Protein AF-0000000087791695 (afdb_homodimer)

Organism: NCBI:txid1960156

Solvent-accessible surface area (backbone atoms only — not comparable to full-atom values): 19184 Å² total; per-residue (Å²): 126,82,75,74,71,40,67,47,44,56,59,48,40,52,50,30,52,48,50,42,53,50,50,54,53,45,52,57,55,56,62,76,51,52,74,64,66,33,57,40,78,47,60,35,71,50,38,18,61,49,37,39,55,28,29,53,47,51,52,51,47,33,51,50,12,47,77,66,74,46,79,48,93,73,94,50,78,70,45,74,85,54,87,48,66,69,59,41,53,52,48,48,53,54,50,38,53,50,46,38,54,52,34,69,66,54,41,44,62,54,42,64,36,72,40,68,45,71,55,95,87,37,83,43,75,42,53,25,44,58,53,56,51,32,54,57,49,52,51,36,23,53,49,16,28,47,47,27,52,32,33,58,72,72,45,76,74,72,86,80,56,68,88,70,53,75,76,78,78,65,80,120,125,84,73,74,70,37,65,48,43,56,58,47,41,51,49,31,49,47,49,42,53,50,48,54,51,45,53,56,54,57,61,76,51,51,74,65,64,33,56,41,78,46,60,35,72,52,38,18,61,47,37,38,55,28,28,54,48,50,51,51,48,34,51,51,12,48,78,66,75,44,78,47,93,71,94,50,80,71,46,73,84,54,88,49,65,69,59,39,52,52,47,46,55,53,50,38,52,50,48,38,53,51,33,69,66,54,42,44,62,56,42,64,36,73,39,71,46,73,55,96,89,37,82,44,75,41,54,25,44,56,53,55,52,32,56,56,48,51,49,37,22,52,50,16,28,47,49,26,53,32,34,57,73,72,45,76,73,73,86,79,56,68,87,68,52,74,75,76,78,64,80,118

Sequence (344 aa):
MPNPTFDATRIYVQMARYNTWMNEKLLAECSKTSDEQRKTERSVPFHSLHGLWNHLLLTNKSWLGRFNNQPFPMKSLDEILFEDWDELQAEHARTDALIASFAATLTPEILDSTLKFVRMGEARELPYFLAVSHLFNHQTHHRGQITAVMEQIGLDCGVTDLGAMPMMIGLGMPNPTFDATRIYVQMARYNTWMNEKLLAECSKTSDEQRKTERSVPFHSLHGLWNHLLLTNKSWLGRFNNQPFPMKSLDEILFEDWDELQAEHARTDALIASFAATLTPEILDSTLKFVRMGEARELPYFLAVSHLFNHQTHHRGQITAVMEQIGLDCGVTDLGAMPMMIGLG

InterPro domains:
  IPR007837 DNA damage-inducible protein DinB [PF05163] (1-163)
  IPR007837 DNA damage-inducible protein DinB [PTHR37302] (10-163)
  IPR034660 DinB/YfiT-like putative metalloenzymes [G3DSA:1.20.120.450] (10-164)
  IPR034660 DinB/YfiT-like putative metalloenzymes [SSF109854] (11-150)

Radius of gyration: 19.83 Å; Cα contacts (8 Å, |Δi|>4): 429; chains: 2; bounding box: 46×58×48 Å

Nearest PDB structures (foldseek):
  2qe9-assembly1_B  TM=8.370E-01  e=1.430E-04  Bacillus subtilis
  3di5-assembly1_A  TM=7.536E-01  e=4.646E-05  Bacillus cereus ATCC 10987
  2qe9-assembly1_A  TM=8.712E-01  e=1.936E-03  Bacillus subtilis
  2oqm-assembly2_D  TM=5.705E-01  e=9.435E-03  Shewanella denitrificans
  2nsg-assembly1_A  TM=6.074E-01  e=4.599E-02  Corynebacterium glutamicum

Structure (mmCIF, N/CA/C/O backbone):
data_AF-0000000087791695-model_v1
#
loop_
_entity.id
_entity.type
_entity.pdbx_description
1 polymer 'Putative damage-inducible protein DinB (Forms a four-helix bundle)'
#
loop_
_atom_site.group_PDB
_atom_site.id
_atom_site.type_symbol
_atom_site.label_atom_id
_atom_site.label_alt_id
_atom_site.label_comp_id
_atom_site.label_asym_id
_atom_site.label_entity_id
_atom_site.label_seq_id
_atom_site.pdbx_PDB_ins_code
_atom_site.Cartn_x
_atom_site.Cartn_y
_atom_site.Cartn_z
_atom_site.occupancy
_atom_site.B_iso_or_equiv
_atom_site.auth_seq_id
_atom_site.auth_comp_id
_atom_site.auth_asym_id
_atom_site.auth_atom_id
_atom_site.pdbx_PDB_model_num
ATOM 1 N N . MET A 1 1 ? -7.391 31.281 19.984 1 38.28 1 MET A N 1
ATOM 2 C CA . MET A 1 1 ? -6.148 30.531 19.859 1 38.28 1 MET A CA 1
ATOM 3 C C . MET A 1 1 ? -6.102 29.797 18.516 1 38.28 1 MET A C 1
ATOM 5 O O . MET A 1 1 ? -7.129 29.328 18.016 1 38.28 1 MET A O 1
ATOM 9 N N . PRO A 1 2 ? -5.117 29.906 17.641 1 45.88 2 PRO A N 1
ATOM 10 C CA . PRO A 1 2 ? -5.27 29.344 16.297 1 45.88 2 PRO A CA 1
ATOM 11 C C . PRO A 1 2 ? -5.598 27.859 16.312 1 45.88 2 PRO A C 1
ATOM 13 O O 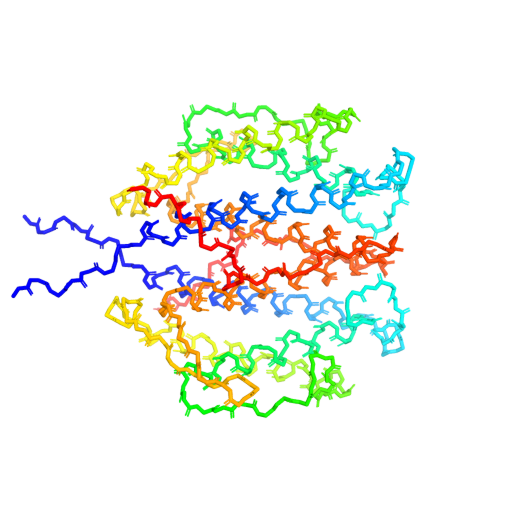. PRO A 1 2 ? -5.27 27.156 17.266 1 45.88 2 PRO A O 1
ATOM 16 N N . ASN A 1 3 ? -6.703 27.422 15.852 1 47.78 3 ASN A N 1
ATOM 17 C CA . ASN A 1 3 ? -7.238 26.062 15.711 1 47.78 3 ASN A CA 1
ATOM 18 C C . ASN A 1 3 ? -6.133 25.047 15.453 1 47.78 3 ASN A C 1
ATOM 20 O O . ASN A 1 3 ? -5.352 25.203 14.516 1 47.78 3 ASN A O 1
ATOM 24 N N . PRO A 1 4 ? -5.613 24.328 16.547 1 55.34 4 PRO A N 1
ATOM 25 C CA . PRO A 1 4 ? -4.453 23.438 16.438 1 55.34 4 PRO A CA 1
ATOM 26 C C . PRO A 1 4 ? -4.43 22.656 15.133 1 55.34 4 PRO A C 1
ATOM 28 O O . PRO A 1 4 ? -5.395 21.953 14.812 1 55.34 4 PRO A O 1
ATOM 31 N N . THR A 1 5 ? -3.678 23.219 14.102 1 80.94 5 THR A N 1
ATOM 32 C CA . THR A 1 5 ? -3.473 22.656 12.766 1 80.94 5 THR A CA 1
ATOM 33 C C . THR A 1 5 ? -2.748 21.328 12.844 1 80.94 5 THR A C 1
ATOM 35 O O . THR A 1 5 ? -1.852 21.141 13.664 1 80.94 5 THR A O 1
ATOM 38 N N . PHE A 1 6 ? -3.445 20.156 12.586 1 92.88 6 PHE A N 1
ATOM 39 C CA . PHE A 1 6 ? -2.836 18.828 12.5 1 92.88 6 PHE A CA 1
ATOM 40 C C . PHE A 1 6 ? -1.564 18.875 11.664 1 92.88 6 PHE A C 1
ATOM 42 O O . PHE A 1 6 ? -1.584 19.344 10.523 1 92.88 6 PHE A O 1
ATOM 49 N N . ASP A 1 7 ? -0.471 18.5 12.359 1 94.31 7 ASP A N 1
ATOM 50 C CA . ASP A 1 7 ? 0.825 18.469 11.688 1 94.31 7 ASP A CA 1
ATOM 51 C C . ASP A 1 7 ? 0.917 17.297 10.711 1 94.31 7 ASP A C 1
ATOM 53 O O . ASP A 1 7 ? 1.097 16.156 11.117 1 94.31 7 ASP A O 1
ATOM 57 N N . ALA A 1 8 ? 0.883 17.562 9.422 1 95.75 8 ALA A N 1
ATOM 58 C CA . ALA A 1 8 ? 0.853 16.562 8.367 1 95.75 8 ALA A CA 1
ATOM 59 C C . ALA A 1 8 ? 2.117 15.703 8.383 1 95.75 8 ALA A C 1
ATOM 61 O O . ALA A 1 8 ? 2.113 14.57 7.898 1 95.75 8 ALA A O 1
ATOM 62 N N . THR A 1 9 ? 3.203 16.188 8.898 1 96.75 9 THR A N 1
ATOM 63 C CA . THR A 1 9 ? 4.465 15.445 8.875 1 96.75 9 THR A CA 1
ATOM 64 C C . THR A 1 9 ? 4.383 14.203 9.758 1 96.75 9 THR A C 1
ATOM 66 O O . THR A 1 9 ? 5.094 13.227 9.523 1 96.75 9 THR A O 1
ATOM 69 N N . ARG A 1 10 ? 3.488 14.188 10.719 1 96.25 10 ARG A N 1
ATOM 70 C CA . ARG A 1 10 ? 3.27 13.031 11.586 1 96.25 10 ARG A CA 1
ATOM 71 C C . ARG A 1 10 ? 2.887 11.797 10.773 1 96.25 10 ARG A C 1
ATOM 73 O O . ARG A 1 10 ? 3.236 10.672 11.141 1 96.25 10 ARG A O 1
ATOM 80 N N . ILE A 1 11 ? 2.18 11.984 9.695 1 97.81 11 ILE A N 1
ATOM 81 C CA . ILE A 1 11 ? 1.736 10.891 8.836 1 97.81 11 ILE A CA 1
ATOM 82 C C . ILE A 1 11 ? 2.949 10.156 8.273 1 97.81 11 ILE A C 1
ATOM 84 O O . ILE A 1 11 ? 3.031 8.93 8.367 1 97.81 11 ILE A O 1
ATOM 88 N N . TYR A 1 12 ? 3.889 10.922 7.801 1 98.5 12 TYR A N 1
ATOM 89 C CA . TYR A 1 12 ? 5.016 10.312 7.105 1 98.5 12 TYR A CA 1
ATOM 90 C C . TYR A 1 12 ? 6.027 9.742 8.094 1 98.5 12 TYR A C 1
ATOM 92 O O . TYR A 1 12 ? 6.676 8.734 7.816 1 98.5 12 TYR A O 1
ATOM 100 N N . VAL A 1 13 ? 6.125 10.367 9.258 1 98 13 VAL A N 1
ATOM 101 C CA . VAL A 1 13 ? 6.945 9.781 10.312 1 98 13 VAL A CA 1
ATOM 102 C C . VAL A 1 13 ? 6.387 8.414 10.711 1 98 13 VAL A C 1
ATOM 104 O O . VAL A 1 13 ? 7.137 7.445 10.852 1 98 13 VAL A O 1
ATOM 107 N N . GLN A 1 14 ? 5.105 8.344 10.844 1 97.38 14 GLN A N 1
ATOM 108 C CA . GLN A 1 14 ? 4.469 7.074 11.18 1 97.38 14 GLN A CA 1
ATOM 109 C C . GLN A 1 14 ? 4.66 6.051 10.062 1 97.38 14 GLN A C 1
ATOM 111 O O . GLN A 1 14 ? 4.914 4.875 10.336 1 97.38 14 GLN A O 1
ATOM 116 N N . MET A 1 15 ? 4.559 6.48 8.812 1 98.44 15 MET A N 1
ATOM 117 C CA . MET A 1 15 ? 4.715 5.555 7.695 1 98.44 15 MET A CA 1
ATOM 118 C C . MET A 1 15 ? 6.152 5.051 7.602 1 98.44 15 MET A C 1
ATOM 120 O O . MET A 1 15 ? 6.391 3.906 7.215 1 98.44 15 MET A O 1
ATOM 124 N N . ALA A 1 16 ? 7.098 5.914 7.949 1 98.62 16 ALA A N 1
ATOM 125 C CA . ALA A 1 16 ? 8.492 5.48 7.98 1 98.62 16 ALA A CA 1
ATOM 126 C C . ALA A 1 16 ? 8.711 4.41 9.047 1 98.62 16 ALA A C 1
ATOM 128 O O . ALA A 1 16 ? 9.438 3.438 8.82 1 98.62 16 ALA A O 1
ATOM 129 N N . ARG A 1 17 ? 8.109 4.602 10.156 1 97.81 17 ARG A N 1
ATOM 130 C CA . ARG A 1 17 ? 8.18 3.592 11.211 1 97.81 17 ARG A CA 1
ATOM 131 C C . ARG A 1 17 ? 7.562 2.275 10.742 1 97.81 17 ARG A C 1
ATOM 133 O O . ARG A 1 17 ? 8.125 1.204 10.977 1 97.81 17 ARG A O 1
ATOM 140 N N . TYR A 1 18 ? 6.438 2.367 10.164 1 98.12 18 TYR A N 1
ATOM 141 C CA . TYR A 1 18 ? 5.77 1.192 9.617 1 98.12 18 TYR A CA 1
ATOM 142 C C . TYR A 1 18 ? 6.664 0.48 8.609 1 98.12 18 TYR A C 1
ATOM 144 O O . TYR A 1 18 ? 6.758 -0.749 8.609 1 98.12 18 TYR A O 1
ATOM 152 N N . ASN A 1 19 ? 7.223 1.304 7.719 1 98.12 19 ASN A N 1
ATOM 153 C CA . ASN A 1 19 ? 8.125 0.764 6.711 1 98.12 19 ASN A CA 1
ATOM 154 C C . ASN A 1 19 ? 9.25 -0.057 7.344 1 98.12 19 ASN A C 1
ATOM 156 O O . ASN A 1 19 ? 9.523 -1.177 6.91 1 98.12 19 ASN A O 1
ATOM 160 N N . THR A 1 20 ? 9.867 0.499 8.336 1 98.06 20 THR A N 1
ATOM 161 C CA . THR A 1 20 ? 10.945 -0.188 9.031 1 98.06 20 THR A CA 1
ATOM 162 C C . THR A 1 20 ? 10.445 -1.479 9.672 1 98.06 20 THR A C 1
ATOM 164 O O . THR A 1 20 ? 11.039 -2.545 9.477 1 98.06 20 THR A O 1
ATOM 167 N N . TRP A 1 21 ? 9.383 -1.427 10.359 1 97.88 21 TRP A N 1
ATOM 168 C CA . TRP A 1 21 ? 8.797 -2.568 11.062 1 97.88 21 TRP A CA 1
ATOM 169 C C . TRP A 1 21 ? 8.438 -3.678 10.078 1 97.88 21 TRP A C 1
ATOM 171 O O . TRP A 1 21 ? 8.789 -4.84 10.289 1 97.88 21 TRP A O 1
ATOM 181 N N . MET A 1 22 ? 7.797 -3.34 9.008 1 98.06 22 MET A N 1
ATOM 182 C CA . MET A 1 22 ? 7.312 -4.324 8.047 1 98.06 22 MET A CA 1
ATOM 183 C C . MET A 1 22 ? 8.477 -4.965 7.293 1 98.06 22 MET A C 1
ATOM 185 O O . MET A 1 22 ? 8.492 -6.18 7.086 1 98.06 22 MET A O 1
ATOM 189 N N . ASN A 1 23 ? 9.414 -4.094 6.879 1 98.44 23 ASN A N 1
ATOM 190 C CA . ASN A 1 23 ? 10.57 -4.656 6.184 1 98.44 23 ASN A CA 1
ATOM 191 C C . ASN A 1 23 ? 11.328 -5.641 7.07 1 98.44 23 ASN A C 1
ATOM 193 O O . ASN A 1 23 ? 11.68 -6.738 6.625 1 98.44 23 ASN A O 1
ATOM 197 N N . GLU A 1 24 ? 11.594 -5.219 8.266 1 97.75 24 GLU A N 1
ATOM 198 C CA . GLU A 1 24 ? 12.312 -6.094 9.188 1 97.75 24 GLU A CA 1
ATOM 199 C C . GLU A 1 24 ? 11.586 -7.422 9.375 1 97.75 24 GLU A C 1
ATOM 201 O O . GLU A 1 24 ? 12.195 -8.484 9.289 1 97.75 24 GLU A O 1
ATOM 206 N N . LYS A 1 25 ? 10.367 -7.375 9.594 1 97.69 25 LYS A N 1
ATOM 207 C CA . LYS A 1 25 ? 9.555 -8.562 9.836 1 97.69 25 LYS A CA 1
ATOM 208 C C . LYS A 1 25 ? 9.516 -9.469 8.602 1 97.69 25 LYS A C 1
ATOM 210 O O . LYS A 1 25 ? 9.734 -10.672 8.711 1 97.69 25 LYS A O 1
ATOM 215 N N . LEU A 1 26 ? 9.227 -8.93 7.438 1 98.56 26 LEU A N 1
ATOM 216 C CA . LEU A 1 26 ? 9.07 -9.727 6.223 1 98.56 26 LEU A CA 1
ATOM 217 C C . LEU A 1 26 ? 10.406 -10.305 5.777 1 98.56 26 LEU A C 1
ATOM 219 O O . LEU A 1 26 ? 10.477 -11.445 5.324 1 98.56 26 LEU A O 1
ATOM 223 N N . LEU A 1 27 ? 11.445 -9.484 5.875 1 98.75 27 LEU A N 1
ATOM 224 C CA . LEU A 1 27 ? 12.766 -9.984 5.516 1 98.75 27 LEU A CA 1
ATOM 225 C C . LEU A 1 27 ? 13.172 -11.141 6.426 1 98.75 27 LEU A C 1
ATOM 227 O O . LEU A 1 27 ? 13.742 -12.133 5.961 1 98.75 27 LEU A O 1
ATOM 231 N N . ALA A 1 28 ? 12.898 -11.016 7.703 1 98.19 28 ALA A N 1
ATOM 232 C CA . ALA A 1 28 ? 13.203 -12.094 8.641 1 98.19 28 ALA A CA 1
ATOM 233 C C . ALA A 1 28 ? 12.461 -13.367 8.258 1 98.19 28 ALA A C 1
ATOM 235 O O . ALA A 1 28 ? 13.031 -14.461 8.273 1 98.19 28 ALA A O 1
ATOM 236 N N . GLU A 1 29 ? 11.219 -13.258 7.934 1 98.5 29 GLU A N 1
ATOM 237 C CA . GLU A 1 29 ? 10.438 -14.422 7.516 1 98.5 29 GLU A CA 1
ATOM 238 C C . GLU A 1 29 ? 10.992 -15.023 6.23 1 98.5 29 GLU A C 1
ATOM 240 O O . GLU A 1 29 ? 11.117 -16.25 6.113 1 98.5 29 GLU A O 1
ATOM 245 N N . CYS A 1 30 ? 11.344 -14.203 5.266 1 98.5 30 CYS A N 1
ATOM 246 C CA . CYS A 1 30 ? 11.867 -14.656 3.986 1 98.5 30 CYS A CA 1
ATOM 247 C C . CYS A 1 30 ? 13.211 -15.352 4.164 1 98.5 30 CYS A C 1
ATOM 249 O O . CYS A 1 30 ? 13.609 -16.172 3.332 1 98.5 30 CYS A O 1
ATOM 251 N N . SER A 1 31 ? 13.898 -15.047 5.215 1 98.25 31 SER A N 1
ATOM 252 C CA . SER A 1 31 ? 15.219 -15.625 5.477 1 98.25 31 SER A CA 1
ATOM 253 C C . SER A 1 31 ? 15.109 -17.094 5.852 1 98.25 31 SER A C 1
ATOM 255 O O . SER A 1 31 ? 16.109 -17.812 5.895 1 98.25 31 SER A O 1
ATOM 257 N N . LYS A 1 32 ? 13.93 -17.562 6.039 1 97.5 32 LYS A N 1
ATOM 258 C CA . LYS A 1 32 ? 13.695 -18.969 6.34 1 97.5 32 LYS A CA 1
ATOM 259 C C . LYS A 1 32 ? 13.75 -19.812 5.074 1 97.5 32 LYS A C 1
ATOM 261 O O . LYS A 1 32 ? 13.75 -21.047 5.148 1 97.5 32 LYS A O 1
ATOM 266 N N . THR A 1 33 ? 13.859 -19.219 3.961 1 97.62 33 THR A N 1
ATOM 267 C CA . THR A 1 33 ? 13.938 -19.922 2.684 1 97.62 33 THR A CA 1
ATOM 268 C C . THR A 1 33 ? 15.383 -20.047 2.219 1 97.62 33 THR A C 1
ATOM 270 O O . THR A 1 33 ? 16.25 -19.312 2.699 1 97.62 33 THR A O 1
ATOM 273 N N . SER A 1 34 ? 15.625 -20.984 1.272 1 97.75 34 SER A N 1
ATOM 274 C CA . SER A 1 34 ? 16.938 -21.094 0.647 1 97.75 34 SER A CA 1
ATOM 275 C C . SER A 1 34 ? 17.141 -20.031 -0.421 1 97.75 34 SER A C 1
ATOM 277 O O . SER A 1 34 ? 16.172 -19.422 -0.884 1 97.75 34 SER A O 1
ATOM 279 N N . ASP A 1 35 ? 18.391 -19.812 -0.697 1 97.69 35 ASP A N 1
ATOM 280 C CA . ASP A 1 35 ? 18.719 -18.891 -1.779 1 97.69 35 ASP A CA 1
ATOM 281 C C . ASP A 1 35 ? 18.031 -19.297 -3.08 1 97.69 35 ASP A C 1
ATOM 283 O O . ASP A 1 35 ? 17.516 -18.438 -3.811 1 97.69 35 ASP A O 1
ATOM 287 N N . GLU A 1 36 ? 18.016 -20.531 -3.309 1 97.44 36 GLU A N 1
ATOM 288 C CA . GLU A 1 36 ? 17.375 -21.062 -4.508 1 97.44 36 GLU A CA 1
ATOM 289 C C . GLU A 1 36 ? 15.883 -20.781 -4.508 1 97.44 36 GLU A C 1
ATOM 291 O O . GLU A 1 36 ? 15.328 -20.359 -5.523 1 97.44 36 GLU A O 1
ATOM 296 N N . GLN A 1 37 ? 15.234 -20.938 -3.432 1 96.94 37 GLN A N 1
ATOM 297 C CA . GLN A 1 37 ? 13.805 -20.672 -3.318 1 96.94 37 GLN A CA 1
ATOM 298 C C . GLN A 1 37 ? 13.492 -19.203 -3.578 1 96.94 37 GLN A C 1
ATOM 300 O O . GLN A 1 37 ? 12.531 -18.891 -4.285 1 96.94 37 GLN A O 1
ATOM 305 N N . ARG A 1 38 ? 14.297 -18.312 -3.035 1 97.81 38 ARG A N 1
ATOM 306 C CA . ARG A 1 38 ? 14.062 -16.875 -3.17 1 97.81 38 ARG A CA 1
ATOM 307 C C . ARG A 1 38 ? 14.273 -16.422 -4.609 1 97.81 38 ARG A C 1
ATOM 309 O O . ARG A 1 38 ? 13.594 -15.508 -5.082 1 97.81 38 ARG A O 1
ATOM 316 N N . LYS A 1 39 ? 15.148 -17.109 -5.27 1 98.06 39 LYS A N 1
ATOM 317 C CA . LYS A 1 39 ? 15.539 -16.656 -6.598 1 98.06 39 LYS A CA 1
ATOM 318 C C . LYS A 1 39 ? 14.773 -17.391 -7.684 1 98.06 39 LYS A C 1
ATOM 320 O O . LYS A 1 39 ? 14.867 -17.062 -8.867 1 98.06 39 LYS A O 1
ATOM 325 N N . THR A 1 40 ? 14.008 -18.406 -7.277 1 97.44 40 THR A N 1
ATOM 326 C CA . THR A 1 40 ? 13.203 -19.141 -8.242 1 97.44 40 THR A CA 1
ATOM 327 C C . THR A 1 40 ? 12.273 -18.203 -9.008 1 97.44 40 THR A C 1
ATOM 329 O O . THR A 1 40 ? 11.562 -17.391 -8.398 1 97.44 40 THR A O 1
ATOM 332 N N . GLU A 1 41 ? 12.336 -18.297 -10.328 1 96.88 41 GLU A N 1
ATOM 333 C CA . GLU A 1 41 ? 11.453 -17.484 -11.164 1 96.88 41 GLU A CA 1
ATOM 334 C C . GLU A 1 41 ? 9.992 -17.891 -10.969 1 96.88 41 GLU A C 1
ATOM 336 O O . GLU A 1 41 ? 9.664 -19.078 -10.953 1 96.88 41 GLU A O 1
ATOM 341 N N . ARG A 1 42 ? 9.219 -16.859 -10.719 1 93 42 ARG A N 1
ATOM 342 C CA . ARG A 1 42 ? 7.773 -17 -10.594 1 93 42 ARG A CA 1
ATOM 343 C C . ARG A 1 42 ? 7.043 -16 -11.484 1 93 42 ARG A C 1
ATOM 345 O O . ARG A 1 42 ? 7.645 -15.039 -11.961 1 93 42 ARG A O 1
ATOM 352 N N . SER A 1 43 ? 5.824 -16.234 -11.867 1 92.62 43 SER A N 1
ATOM 353 C CA . SER A 1 43 ? 5.016 -15.289 -12.625 1 92.62 43 SER A CA 1
ATOM 354 C C . SER A 1 43 ? 4.535 -14.133 -11.75 1 92.62 43 SER A C 1
ATOM 356 O O . SER A 1 43 ? 3.334 -13.969 -11.531 1 92.62 43 SER A O 1
ATOM 358 N N . VAL A 1 44 ? 5.504 -13.414 -11.242 1 92.56 44 VAL A N 1
ATOM 359 C CA . VAL A 1 44 ? 5.254 -12.227 -10.43 1 92.56 44 VAL A CA 1
ATOM 360 C C . VAL A 1 44 ? 6.094 -11.062 -10.953 1 92.56 44 VAL A C 1
ATOM 362 O O . VAL A 1 44 ? 7.094 -11.266 -11.641 1 92.56 44 VAL A O 1
ATOM 365 N N . PRO A 1 45 ? 5.688 -9.875 -10.633 1 94.56 45 PRO A N 1
ATOM 366 C CA . PRO A 1 45 ? 6.523 -8.742 -11.031 1 94.56 45 PRO A CA 1
ATOM 367 C C . PRO A 1 45 ? 7.945 -8.836 -10.477 1 94.56 45 PRO A C 1
ATOM 369 O O . PRO A 1 45 ? 8.141 -9.281 -9.344 1 94.56 45 PRO A O 1
ATOM 372 N N . PHE A 1 46 ? 8.852 -8.594 -11.312 1 97.19 46 PHE A N 1
ATOM 373 C CA . PHE A 1 46 ? 10.273 -8.578 -10.992 1 97.19 46 PHE A CA 1
ATOM 374 C C . PHE A 1 46 ? 10.781 -9.984 -10.695 1 97.19 46 PHE A C 1
ATOM 376 O O . PHE A 1 46 ? 11.688 -10.164 -9.883 1 97.19 46 PHE A O 1
ATOM 383 N N . HIS A 1 47 ? 10.18 -10.953 -11.156 1 96.44 47 HIS A N 1
ATOM 384 C CA . HIS A 1 47 ? 10.648 -12.289 -11.523 1 96.44 47 HIS A CA 1
ATOM 385 C C . HIS A 1 47 ? 10.609 -13.234 -10.328 1 96.44 47 HIS A C 1
ATOM 387 O O . HIS A 1 47 ? 10.414 -14.438 -10.484 1 96.44 47 HIS A O 1
ATOM 393 N N . SER A 1 48 ? 10.961 -12.742 -9.117 1 98 48 SER A N 1
ATOM 394 C CA . SER A 1 48 ? 11.109 -13.609 -7.953 1 98 48 SER A CA 1
ATOM 395 C C . SER A 1 48 ? 10.992 -12.82 -6.656 1 98 48 SER A C 1
ATOM 397 O O . SER A 1 48 ? 10.938 -11.586 -6.676 1 98 48 SER A O 1
ATOM 399 N N . LEU A 1 49 ? 10.945 -13.625 -5.602 1 98.31 49 LEU A N 1
ATOM 400 C CA . LEU A 1 49 ? 10.969 -12.984 -4.293 1 98.31 49 LEU A CA 1
ATOM 401 C C . LEU A 1 49 ? 12.219 -12.117 -4.133 1 98.31 49 LEU A C 1
ATOM 403 O O . LEU A 1 49 ? 12.125 -10.977 -3.68 1 98.31 49 LEU A O 1
ATOM 407 N N . HIS A 1 50 ? 13.367 -12.641 -4.535 1 98.81 50 HIS A N 1
ATOM 408 C CA . HIS A 1 50 ? 14.625 -11.906 -4.48 1 98.81 50 HIS A CA 1
ATOM 409 C C . HIS A 1 50 ? 14.578 -10.664 -5.371 1 98.81 50 HIS A C 1
ATOM 411 O O . HIS A 1 50 ? 15.031 -9.594 -4.969 1 98.81 50 HIS A O 1
ATOM 417 N N . GLY A 1 51 ? 14.008 -10.812 -6.504 1 98.75 51 GLY A N 1
ATOM 418 C CA . GLY A 1 51 ? 13.859 -9.688 -7.418 1 98.75 51 GLY A CA 1
ATOM 419 C C . GLY A 1 51 ? 12.961 -8.594 -6.871 1 98.75 51 GLY A C 1
ATOM 420 O O . GLY A 1 51 ? 13.266 -7.41 -7.012 1 98.75 51 GLY A O 1
ATOM 421 N N . LEU A 1 52 ? 11.914 -8.977 -6.246 1 98.81 52 LEU A N 1
ATOM 422 C CA . LEU A 1 52 ? 10.984 -8.016 -5.66 1 98.81 52 LEU A CA 1
ATOM 423 C C . LEU A 1 52 ? 11.664 -7.211 -4.559 1 98.81 52 LEU A C 1
ATOM 425 O O . LEU A 1 52 ? 11.508 -5.988 -4.488 1 98.81 52 LEU A O 1
ATOM 429 N N . TRP A 1 53 ? 12.414 -7.84 -3.705 1 98.88 53 TRP A N 1
ATOM 430 C CA . TRP A 1 53 ? 13.117 -7.137 -2.637 1 98.88 53 TRP A CA 1
ATOM 431 C C . TRP A 1 53 ? 14.164 -6.188 -3.209 1 98.88 53 TRP A C 1
ATOM 433 O O . TRP A 1 53 ? 14.398 -5.109 -2.66 1 98.88 53 TRP A O 1
ATOM 443 N N . ASN A 1 54 ? 14.828 -6.621 -4.277 1 98.94 54 ASN A N 1
ATOM 444 C CA . ASN A 1 54 ? 15.773 -5.723 -4.93 1 98.94 54 ASN A CA 1
ATOM 445 C C . ASN A 1 54 ? 15.07 -4.512 -5.531 1 98.94 54 ASN A C 1
ATOM 447 O O . ASN A 1 54 ? 15.547 -3.383 -5.41 1 98.94 54 ASN A O 1
ATOM 451 N N . HIS A 1 55 ? 13.977 -4.738 -6.145 1 98.81 55 HIS A N 1
ATOM 452 C CA . HIS A 1 55 ? 13.227 -3.635 -6.734 1 98.81 55 HIS A CA 1
ATOM 453 C C . HIS A 1 55 ? 12.805 -2.629 -5.668 1 98.81 55 HIS A C 1
ATOM 455 O O . HIS A 1 55 ? 12.914 -1.419 -5.875 1 98.81 55 HIS A O 1
ATOM 461 N N . LEU A 1 56 ? 12.305 -3.148 -4.578 1 98.81 56 LEU A N 1
ATOM 462 C CA . LEU A 1 56 ? 11.875 -2.281 -3.488 1 98.81 56 LEU A CA 1
ATOM 463 C C . LEU A 1 56 ? 13.031 -1.433 -2.977 1 98.81 56 LEU A C 1
ATOM 465 O O . LEU A 1 56 ? 12.883 -0.225 -2.779 1 98.81 56 LEU A O 1
ATOM 469 N N . LEU A 1 57 ? 14.172 -2.045 -2.77 1 98.88 57 LEU A N 1
ATOM 470 C CA . LEU A 1 57 ? 15.359 -1.319 -2.33 1 98.88 57 LEU A CA 1
ATOM 471 C C . LEU A 1 57 ? 15.773 -0.28 -3.367 1 98.88 57 LEU A C 1
ATOM 473 O O . LEU A 1 57 ? 16.047 0.872 -3.021 1 98.88 57 LEU A O 1
ATOM 477 N N . LEU A 1 58 ? 15.812 -0.693 -4.605 1 98.62 58 LEU A N 1
ATOM 478 C CA . LEU A 1 58 ? 16.219 0.156 -5.723 1 98.62 58 LEU A CA 1
ATOM 479 C C . LEU A 1 58 ? 15.375 1.423 -5.777 1 98.62 58 LEU A C 1
ATOM 481 O O . LEU A 1 58 ? 15.914 2.529 -5.875 1 98.62 58 LEU A O 1
ATOM 485 N N . THR A 1 59 ? 14.094 1.258 -5.691 1 97.94 59 THR A N 1
ATOM 486 C CA . THR A 1 59 ? 13.195 2.396 -5.816 1 97.94 59 THR A CA 1
ATOM 487 C C . THR A 1 59 ? 13.258 3.275 -4.57 1 97.94 59 THR A C 1
ATOM 489 O O . THR A 1 59 ? 13.117 4.5 -4.66 1 97.94 59 THR A O 1
ATOM 492 N N . ASN A 1 60 ? 13.438 2.656 -3.389 1 98.62 60 ASN A N 1
ATOM 493 C CA . ASN A 1 60 ? 13.664 3.445 -2.182 1 98.62 60 ASN A CA 1
ATOM 494 C C . ASN A 1 60 ? 14.883 4.352 -2.324 1 98.62 60 ASN A C 1
ATOM 496 O O . ASN A 1 60 ? 14.812 5.547 -2.021 1 98.62 60 ASN A O 1
ATOM 500 N N . LYS A 1 61 ? 15.953 3.811 -2.754 1 98.44 61 LYS A N 1
ATOM 501 C CA . LYS A 1 61 ? 17.188 4.574 -2.926 1 98.44 61 LYS A CA 1
ATOM 502 C C . LYS A 1 61 ? 17.016 5.652 -3.994 1 98.44 61 LYS A C 1
ATOM 504 O O . LYS A 1 61 ? 17.516 6.77 -3.84 1 98.44 61 LYS A O 1
ATOM 509 N N . SER A 1 62 ? 16.375 5.32 -5.031 1 96.94 62 SER A N 1
ATOM 510 C CA . SER A 1 62 ? 16.125 6.277 -6.109 1 96.94 62 SER A CA 1
ATOM 511 C C . SER A 1 62 ? 15.344 7.488 -5.617 1 96.94 62 SER A C 1
ATOM 513 O O . SER A 1 62 ? 15.758 8.633 -5.832 1 96.94 62 SER A O 1
ATOM 515 N N . TRP A 1 63 ? 14.234 7.293 -4.945 1 97.62 63 TRP A N 1
ATOM 516 C CA . TRP A 1 63 ? 13.398 8.391 -4.469 1 97.62 63 TRP A CA 1
ATOM 517 C C . TRP A 1 63 ? 14.117 9.188 -3.387 1 97.62 63 TRP A C 1
ATOM 519 O O . TRP A 1 63 ? 14.047 10.422 -3.363 1 97.62 63 TRP A O 1
ATOM 529 N N . LEU A 1 64 ? 14.805 8.469 -2.449 1 97.88 64 LEU A N 1
ATOM 530 C CA . LEU A 1 64 ? 15.617 9.172 -1.465 1 97.88 64 LEU A CA 1
ATOM 531 C C . LEU A 1 64 ? 16.625 10.094 -2.15 1 97.88 64 LEU A C 1
ATOM 533 O O . LEU A 1 64 ? 16.844 11.219 -1.702 1 97.88 64 LEU A O 1
ATOM 537 N N . GLY A 1 65 ? 17.25 9.594 -3.176 1 97 65 GLY A N 1
ATOM 538 C CA . GLY A 1 65 ? 18.172 10.414 -3.957 1 97 65 GLY A CA 1
ATOM 539 C C . GLY A 1 65 ? 17.516 11.672 -4.504 1 97 65 GLY A C 1
ATOM 540 O O . GLY A 1 65 ? 18.109 12.75 -4.473 1 97 65 GLY A O 1
ATOM 541 N N . ARG A 1 66 ? 16.328 11.609 -5.02 1 96.31 66 ARG A N 1
ATOM 542 C CA . ARG A 1 66 ? 15.586 12.758 -5.535 1 96.31 66 ARG A CA 1
ATOM 543 C C . ARG A 1 66 ? 15.297 13.758 -4.426 1 96.31 66 ARG A C 1
ATOM 545 O O . ARG A 1 66 ? 15.453 14.969 -4.613 1 96.31 66 ARG A O 1
ATOM 552 N N . PHE A 1 67 ? 14.867 13.203 -3.258 1 97.44 67 PHE A N 1
ATOM 553 C CA . PHE A 1 67 ? 14.508 14.062 -2.139 1 97.44 67 PHE A CA 1
ATOM 554 C C . PHE A 1 67 ? 15.734 14.805 -1.616 1 97.44 67 PHE A C 1
ATOM 556 O O . PHE A 1 67 ? 15.625 15.938 -1.141 1 97.44 67 PHE A O 1
ATOM 563 N N . ASN A 1 68 ? 16.891 14.203 -1.718 1 94.88 68 ASN A N 1
ATOM 564 C CA . ASN A 1 68 ? 18.109 14.773 -1.171 1 94.88 68 ASN A CA 1
ATOM 565 C C . ASN A 1 68 ? 18.953 15.438 -2.258 1 94.88 68 ASN A C 1
ATOM 567 O O . ASN A 1 68 ? 20.094 15.828 -2.01 1 94.88 68 ASN A O 1
ATOM 571 N N . ASN A 1 69 ? 18.422 15.492 -3.469 1 92.44 69 ASN A N 1
ATOM 572 C CA . ASN A 1 69 ? 19.125 16.062 -4.621 1 92.44 69 ASN A CA 1
ATOM 573 C C . ASN A 1 69 ? 20.453 15.344 -4.871 1 92.44 69 ASN A C 1
ATOM 575 O O . ASN A 1 69 ? 21.469 15.992 -5.129 1 92.44 69 ASN A O 1
ATOM 579 N N . GLN A 1 70 ? 20.5 14.094 -4.637 1 92.75 70 GLN A N 1
ATOM 580 C CA . GLN A 1 70 ? 21.594 13.18 -4.934 1 92.75 70 GLN A CA 1
ATOM 581 C C . GLN A 1 70 ? 21.094 11.969 -5.727 1 92.75 70 GLN A C 1
ATOM 583 O O . GLN A 1 70 ? 20.859 10.898 -5.164 1 92.75 70 GLN A O 1
ATOM 588 N N . PRO A 1 71 ? 21.031 12.109 -6.977 1 90.56 71 PRO A N 1
ATOM 589 C CA . PRO A 1 71 ? 20.453 11.047 -7.809 1 90.56 71 PRO A CA 1
ATOM 590 C C . PRO A 1 71 ? 21.141 9.703 -7.605 1 90.56 71 PRO A C 1
ATOM 592 O O . PRO A 1 71 ? 22.359 9.648 -7.434 1 90.56 71 PRO A O 1
ATOM 595 N N . PHE A 1 72 ? 20.328 8.68 -7.551 1 93.56 72 PHE A N 1
ATOM 596 C CA . PHE A 1 72 ? 20.812 7.301 -7.492 1 93.56 72 PHE A CA 1
ATOM 597 C C . PHE A 1 72 ? 20.797 6.668 -8.883 1 93.56 72 PHE A C 1
ATOM 599 O O . PHE A 1 72 ? 19.766 6.613 -9.539 1 93.56 72 PHE A O 1
ATOM 606 N N . PRO A 1 73 ? 21.953 6.219 -9.328 1 91.19 73 PRO A N 1
ATOM 607 C CA . PRO A 1 73 ? 21.984 5.609 -10.656 1 91.19 73 PRO A CA 1
ATOM 608 C C . PRO A 1 73 ? 21.188 4.305 -10.727 1 91.19 73 PRO A C 1
ATOM 610 O O . PRO A 1 73 ? 21.281 3.479 -9.812 1 91.19 73 PRO A O 1
ATOM 613 N N . MET A 1 74 ? 20.297 4.188 -11.695 1 91.69 74 MET A N 1
ATOM 614 C CA . MET A 1 74 ? 19.5 2.996 -11.945 1 91.69 74 MET A CA 1
ATOM 615 C C . MET A 1 74 ? 19.578 2.58 -13.406 1 91.69 74 MET A C 1
ATOM 617 O O . MET A 1 74 ? 19.344 3.391 -14.305 1 91.69 74 MET A O 1
ATOM 621 N N . LYS A 1 75 ? 19.969 1.336 -13.633 1 92.62 75 LYS A N 1
ATOM 622 C CA . LYS A 1 75 ? 20.094 0.828 -15 1 92.62 75 LYS A CA 1
ATOM 623 C C . LYS A 1 75 ? 18.734 0.375 -15.539 1 92.62 75 LYS A C 1
ATOM 625 O O . LYS A 1 75 ? 18.453 0.543 -16.719 1 92.62 75 LYS A O 1
ATOM 630 N N . SER A 1 76 ? 17.953 -0.225 -14.672 1 95.38 76 SER A N 1
ATOM 631 C CA . SER A 1 76 ? 16.609 -0.71 -15 1 95.38 76 SER A CA 1
ATOM 632 C C . SER A 1 76 ? 15.789 -0.961 -13.742 1 95.38 76 SER A C 1
ATOM 634 O O . SER A 1 76 ? 16.344 -1.018 -12.641 1 95.38 76 SER A O 1
ATOM 636 N N . LEU A 1 77 ? 14.539 -1.113 -13.945 1 94.75 77 LEU A N 1
ATOM 637 C CA . LEU A 1 77 ? 13.648 -1.298 -12.812 1 94.75 77 LEU A CA 1
ATOM 638 C C . LEU A 1 77 ? 13.844 -2.674 -12.18 1 94.75 77 LEU A C 1
ATOM 640 O O . LEU A 1 77 ? 13.469 -2.896 -11.031 1 94.75 77 LEU A O 1
ATOM 644 N N . ASP A 1 78 ? 14.367 -3.645 -12.922 1 96.75 78 ASP A N 1
ATOM 645 C CA . ASP A 1 78 ? 14.57 -4.98 -12.375 1 96.75 78 ASP A CA 1
ATOM 646 C C . ASP A 1 78 ? 16.047 -5.238 -12.062 1 96.75 78 ASP A C 1
ATOM 648 O O . ASP A 1 78 ? 16.469 -6.387 -11.93 1 96.75 78 ASP A O 1
ATOM 652 N N . GLU A 1 79 ? 16.797 -4.125 -11.977 1 97.94 79 GLU A N 1
ATOM 653 C CA . GLU A 1 79 ? 18.203 -4.242 -11.594 1 97.94 79 GLU A CA 1
ATOM 654 C C . GLU A 1 79 ? 18.359 -4.945 -10.25 1 97.94 79 GLU A C 1
ATOM 656 O O . GLU A 1 79 ? 17.625 -4.645 -9.305 1 97.94 79 GLU A O 1
ATOM 661 N N . ILE A 1 80 ? 19.297 -5.934 -10.211 1 98.62 80 ILE A N 1
ATOM 662 C CA . ILE A 1 80 ? 19.656 -6.59 -8.961 1 98.62 80 ILE A CA 1
ATOM 663 C C . ILE A 1 80 ? 20.844 -5.875 -8.32 1 98.62 80 ILE A C 1
ATOM 665 O O . ILE A 1 80 ? 21.984 -6.035 -8.758 1 98.62 80 ILE A O 1
ATOM 669 N N . LEU A 1 81 ? 20.609 -5.117 -7.289 1 98.5 81 LEU A N 1
ATOM 670 C CA . LEU A 1 81 ? 21.641 -4.375 -6.59 1 98.5 81 LEU A CA 1
ATOM 671 C C . LEU A 1 81 ? 22.531 -5.316 -5.777 1 98.5 81 LEU A C 1
ATOM 673 O O . LEU A 1 81 ? 23.75 -5.125 -5.707 1 98.5 81 LEU A O 1
ATOM 677 N N . PHE A 1 82 ? 21.891 -6.312 -5.129 1 98.75 82 PHE A N 1
ATOM 678 C CA . PHE A 1 82 ? 22.594 -7.262 -4.281 1 98.75 82 PHE A CA 1
ATOM 679 C C . PHE A 1 82 ? 22.172 -8.688 -4.598 1 98.75 82 PHE A C 1
ATOM 681 O O . PHE A 1 82 ? 20.984 -9.031 -4.477 1 98.75 82 PHE A O 1
ATOM 688 N N . GLU A 1 83 ? 23.094 -9.477 -4.926 1 98.5 83 GLU A N 1
ATOM 689 C CA . GLU A 1 83 ? 22.875 -10.914 -5.094 1 98.5 83 GLU A CA 1
ATOM 690 C C . GLU A 1 83 ? 22.859 -11.633 -3.748 1 98.5 83 GLU A C 1
ATOM 692 O O . GLU A 1 83 ? 22.125 -12.602 -3.566 1 98.5 83 GLU A O 1
ATOM 697 N N . ASP A 1 84 ? 23.672 -11.156 -2.902 1 98.62 84 ASP A N 1
ATOM 698 C CA . ASP A 1 84 ? 23.797 -11.773 -1.585 1 98.62 84 ASP A CA 1
ATOM 699 C C . ASP A 1 84 ? 22.656 -11.344 -0.671 1 98.62 84 ASP A C 1
ATOM 701 O O . ASP A 1 84 ? 22.438 -10.156 -0.449 1 98.62 84 ASP A O 1
ATOM 705 N N . TRP A 1 85 ? 21.984 -12.344 -0.101 1 98.62 85 TRP A N 1
ATOM 706 C CA . TRP A 1 85 ? 20.781 -12.086 0.683 1 98.62 85 TRP A CA 1
ATOM 707 C C . TRP A 1 85 ? 21.109 -11.281 1.935 1 98.62 85 TRP A C 1
ATOM 709 O O . TRP A 1 85 ? 20.391 -10.344 2.279 1 98.62 85 TRP A O 1
ATOM 719 N N . ASP A 1 86 ? 22.172 -11.617 2.607 1 98.5 86 ASP A N 1
ATOM 720 C CA . ASP A 1 86 ? 22.547 -10.906 3.83 1 98.5 86 ASP A CA 1
ATOM 721 C C . ASP A 1 86 ? 22.891 -9.445 3.537 1 98.5 86 ASP A C 1
ATOM 723 O O . ASP A 1 86 ? 22.531 -8.555 4.305 1 98.5 86 ASP A O 1
ATOM 727 N N . GLU A 1 87 ? 23.578 -9.219 2.471 1 98.81 87 GLU A N 1
ATOM 728 C CA . GLU A 1 87 ? 23.891 -7.852 2.068 1 98.81 87 GLU A CA 1
ATOM 729 C C . GLU A 1 87 ? 22.641 -7.074 1.703 1 98.81 87 GLU A C 1
ATOM 731 O O . GLU A 1 87 ? 22.516 -5.891 2.033 1 98.81 87 GLU A O 1
ATOM 736 N N . LEU A 1 88 ? 21.766 -7.746 1.003 1 98.88 88 LEU A N 1
ATOM 737 C CA . LEU A 1 88 ? 20.484 -7.121 0.646 1 98.88 88 LEU A CA 1
ATOM 738 C C . LEU A 1 88 ? 19.719 -6.707 1.894 1 98.88 88 LEU A C 1
ATOM 740 O O . LEU A 1 88 ? 19.234 -5.574 1.985 1 98.88 88 LEU A O 1
ATOM 744 N N . GLN A 1 89 ? 19.625 -7.586 2.871 1 98.81 89 GLN A N 1
ATOM 745 C CA . GLN A 1 89 ? 18.922 -7.297 4.121 1 98.81 89 GLN A CA 1
ATOM 746 C C . GLN A 1 89 ? 19.562 -6.121 4.852 1 98.81 89 GLN A C 1
ATOM 748 O O . GLN A 1 89 ? 18.875 -5.23 5.336 1 98.81 89 GLN A O 1
ATOM 753 N N . ALA A 1 90 ? 20.875 -6.152 4.941 1 98.81 90 ALA A N 1
ATOM 754 C CA . ALA A 1 90 ? 21.594 -5.086 5.633 1 98.81 90 ALA A CA 1
ATOM 755 C C . ALA A 1 90 ? 21.344 -3.736 4.965 1 98.81 90 ALA A C 1
ATOM 757 O O . ALA A 1 90 ? 21.203 -2.719 5.645 1 98.81 90 ALA A O 1
ATOM 758 N N . GLU A 1 91 ? 21.312 -3.762 3.643 1 98.88 91 GLU A N 1
ATOM 759 C CA . GLU A 1 91 ? 21.125 -2.502 2.932 1 98.88 91 GLU A CA 1
ATOM 760 C C . GLU A 1 91 ? 19.688 -2 3.086 1 98.88 91 GLU A C 1
ATOM 762 O O . GLU A 1 91 ? 19.453 -0.792 3.148 1 98.88 91 GLU A O 1
ATOM 767 N N . HIS A 1 92 ? 18.719 -2.918 3.102 1 98.88 92 HIS A N 1
ATOM 768 C CA . HIS A 1 92 ? 17.359 -2.504 3.43 1 98.88 92 HIS A CA 1
ATOM 769 C C . HIS A 1 92 ? 17.312 -1.808 4.785 1 98.88 92 HIS A C 1
ATOM 771 O O . HIS A 1 92 ? 16.688 -0.748 4.922 1 98.88 92 HIS A O 1
ATOM 777 N N . ALA A 1 93 ? 17.953 -2.387 5.789 1 98.81 93 ALA A N 1
ATOM 778 C CA . ALA A 1 93 ? 17.953 -1.8 7.125 1 98.81 93 ALA A CA 1
ATOM 779 C C . ALA A 1 93 ? 18.594 -0.41 7.109 1 98.81 93 ALA A C 1
ATOM 781 O O . ALA A 1 93 ? 18.062 0.525 7.715 1 98.81 93 ALA A O 1
ATOM 782 N N . ARG A 1 94 ? 19.688 -0.269 6.441 1 98.81 94 ARG A N 1
ATOM 783 C CA . ARG A 1 94 ? 20.359 1.022 6.324 1 98.81 94 ARG A CA 1
ATOM 784 C C . ARG A 1 94 ? 19.469 2.043 5.629 1 98.81 94 ARG A C 1
ATOM 786 O O . ARG A 1 94 ? 19.344 3.18 6.09 1 98.81 94 ARG A O 1
ATOM 793 N N . THR A 1 95 ? 18.875 1.65 4.555 1 98.81 95 THR A N 1
ATOM 794 C CA . THR A 1 95 ? 18.016 2.537 3.773 1 98.81 95 THR A CA 1
ATOM 795 C C . THR A 1 95 ? 16.766 2.928 4.566 1 98.81 95 THR A C 1
ATOM 797 O O . THR A 1 95 ? 16.328 4.074 4.508 1 98.81 95 THR A O 1
ATOM 800 N N . ASP A 1 96 ? 16.188 1.945 5.312 1 98.81 96 ASP A N 1
ATOM 801 C CA . ASP A 1 96 ? 15.039 2.246 6.168 1 98.81 96 ASP A CA 1
ATOM 802 C C . ASP A 1 96 ? 15.391 3.32 7.195 1 98.81 96 ASP A C 1
ATOM 804 O O . ASP A 1 96 ? 14.578 4.203 7.48 1 98.81 96 ASP A O 1
ATOM 808 N N . ALA A 1 97 ? 16.578 3.232 7.762 1 98.81 97 ALA A N 1
ATOM 809 C CA . ALA A 1 97 ? 17.031 4.242 8.711 1 98.81 97 ALA A CA 1
ATOM 810 C C . ALA A 1 97 ? 17.141 5.613 8.047 1 98.81 97 ALA A C 1
ATOM 812 O O . ALA A 1 97 ? 16.781 6.629 8.641 1 98.81 97 ALA A O 1
ATOM 813 N N . LEU A 1 98 ? 17.641 5.672 6.824 1 98.81 98 LEU A N 1
ATOM 814 C CA . LEU A 1 98 ? 17.75 6.918 6.074 1 98.81 98 LEU A CA 1
ATOM 815 C C . LEU A 1 98 ? 16.359 7.484 5.762 1 98.81 98 LEU A C 1
ATOM 817 O O . LEU A 1 98 ? 16.156 8.695 5.824 1 98.81 98 LEU A O 1
ATOM 821 N N . ILE A 1 99 ? 15.414 6.625 5.438 1 98.81 99 ILE A N 1
ATOM 822 C CA . ILE A 1 99 ? 14.055 7.055 5.16 1 98.81 99 ILE A CA 1
ATOM 823 C C . ILE A 1 99 ? 13.422 7.633 6.426 1 98.81 99 ILE A C 1
ATOM 825 O O . ILE A 1 99 ? 12.734 8.656 6.371 1 98.81 99 ILE A O 1
ATOM 829 N N . ALA A 1 100 ? 13.672 6.961 7.57 1 98.75 100 ALA A N 1
ATOM 830 C CA . ALA A 1 100 ? 13.172 7.484 8.836 1 98.75 100 ALA A CA 1
ATOM 831 C C . ALA A 1 100 ? 13.758 8.859 9.141 1 98.75 100 ALA A C 1
ATOM 833 O O . ALA A 1 100 ? 13.047 9.773 9.562 1 98.75 100 ALA A O 1
ATOM 834 N N . SER A 1 101 ? 15.062 9.031 8.906 1 98.69 101 SER A N 1
ATOM 835 C CA . SER A 1 101 ? 15.727 10.312 9.102 1 98.69 101 SER A CA 1
ATOM 836 C C . SER A 1 101 ? 15.164 11.375 8.164 1 98.69 101 SER A C 1
ATOM 838 O O . SER A 1 101 ? 14.922 12.516 8.57 1 98.69 101 SER A O 1
ATOM 840 N N . PHE A 1 102 ? 15.008 11.023 6.93 1 98.62 102 PHE A N 1
ATOM 841 C CA . PHE A 1 102 ? 14.414 11.922 5.949 1 98.62 102 PHE A CA 1
ATOM 842 C C . PHE A 1 102 ? 13.039 12.383 6.398 1 98.62 102 PHE A C 1
ATOM 844 O O . PHE A 1 102 ? 12.734 13.578 6.379 1 98.62 102 PHE A O 1
ATOM 851 N N . ALA A 1 103 ? 12.141 11.367 6.805 1 98.69 103 ALA A N 1
ATOM 852 C CA . ALA A 1 103 ? 10.789 11.703 7.242 1 98.69 103 ALA A CA 1
ATOM 853 C C . ALA A 1 103 ? 10.805 12.711 8.383 1 98.69 103 ALA A C 1
ATOM 855 O O . ALA A 1 103 ? 9.945 13.586 8.461 1 98.69 103 ALA A O 1
ATOM 856 N N . ALA A 1 104 ? 11.82 12.609 9.258 1 98.19 104 ALA A N 1
ATOM 857 C CA . ALA A 1 104 ? 11.953 13.477 10.422 1 98.19 104 ALA A CA 1
ATOM 858 C C . ALA A 1 104 ? 12.336 14.891 10.008 1 98.19 104 ALA A C 1
ATOM 860 O O . ALA A 1 104 ? 12.227 15.828 10.805 1 98.19 104 ALA A O 1
ATOM 861 N N . THR A 1 105 ? 12.82 15.062 8.797 1 98.06 105 THR A N 1
ATOM 862 C CA . THR A 1 105 ? 13.242 16.391 8.344 1 98.06 105 THR A CA 1
ATOM 863 C C . THR A 1 105 ? 12.078 17.125 7.684 1 98.06 105 THR A C 1
ATOM 865 O O . THR A 1 105 ? 12.172 18.328 7.418 1 98.06 105 THR A O 1
ATOM 868 N N . LEU A 1 106 ? 11 16.484 7.398 1 98 106 LEU A N 1
ATOM 869 C CA . LEU A 1 106 ? 9.875 17.094 6.684 1 98 106 LEU A CA 1
ATOM 870 C C . LEU A 1 106 ? 9.234 18.188 7.516 1 98 106 LEU A C 1
ATOM 872 O O . LEU A 1 106 ? 9.141 18.078 8.742 1 98 106 LEU A O 1
ATOM 876 N N . THR A 1 107 ? 8.812 19.266 6.898 1 96.94 107 THR A N 1
ATOM 877 C CA . THR A 1 107 ? 8.023 20.344 7.465 1 96.94 107 THR A CA 1
ATOM 878 C C . THR A 1 107 ? 6.812 20.641 6.586 1 96.94 107 THR A C 1
ATOM 880 O O . THR A 1 107 ? 6.781 20.266 5.414 1 96.94 107 THR A O 1
ATOM 883 N N . PRO A 1 108 ? 5.828 21.25 7.207 1 95 108 PRO A N 1
ATOM 884 C CA . PRO A 1 108 ? 4.688 21.656 6.375 1 95 108 PRO A CA 1
ATOM 885 C C . PRO A 1 108 ? 5.102 22.484 5.172 1 95 108 PRO A C 1
ATOM 887 O O . PRO A 1 108 ? 4.504 22.375 4.098 1 95 108 PRO A O 1
ATOM 890 N N . GLU A 1 109 ? 6.113 23.281 5.324 1 95.94 109 GLU A N 1
ATOM 891 C CA . GLU A 1 109 ? 6.598 24.125 4.23 1 95.94 109 GLU A CA 1
ATOM 892 C C . GLU A 1 109 ? 7.188 23.266 3.107 1 95.94 109 GLU A C 1
ATOM 894 O O . GLU A 1 109 ? 6.969 23.547 1.928 1 95.94 109 GLU A O 1
ATOM 899 N N . ILE A 1 110 ? 7.918 22.297 3.453 1 97.12 110 ILE A N 1
ATOM 900 C CA . ILE A 1 110 ? 8.492 21.391 2.465 1 97.12 110 ILE A CA 1
ATOM 901 C C . ILE A 1 110 ? 7.379 20.656 1.729 1 97.12 110 ILE A C 1
ATOM 903 O O . ILE A 1 110 ? 7.375 20.594 0.498 1 97.12 110 ILE A O 1
ATOM 907 N N . LEU A 1 111 ? 6.422 20.125 2.473 1 97.38 111 LEU A N 1
ATOM 908 C CA . LEU A 1 111 ? 5.32 19.375 1.879 1 97.38 111 LEU A CA 1
ATOM 909 C C . LEU A 1 111 ? 4.527 20.25 0.912 1 97.38 111 LEU A C 1
ATOM 911 O O . LEU A 1 111 ? 3.994 19.75 -0.084 1 97.38 111 LEU A O 1
ATOM 915 N N . ASP A 1 112 ? 4.488 21.5 1.17 1 96 112 ASP A N 1
ATOM 916 C CA . ASP A 1 112 ? 3.719 22.438 0.35 1 96 112 ASP A CA 1
ATOM 917 C C . ASP A 1 112 ? 4.531 22.906 -0.849 1 96 112 ASP A C 1
ATOM 919 O O . ASP A 1 112 ? 4.023 23.656 -1.695 1 96 112 ASP A O 1
ATOM 923 N N . SER A 1 113 ? 5.719 22.547 -0.975 1 96.75 113 SER A N 1
ATOM 924 C CA . SER A 1 113 ? 6.598 23 -2.049 1 96.75 113 SER A CA 1
ATOM 925 C C . SER A 1 113 ? 6.523 22.062 -3.252 1 96.75 113 SER A C 1
ATOM 927 O O . SER A 1 113 ? 5.555 21.312 -3.404 1 96.75 113 SER A O 1
ATOM 929 N N . THR A 1 114 ? 7.441 22.25 -4.176 1 97.19 114 THR A N 1
ATOM 930 C CA . THR A 1 114 ? 7.543 21.438 -5.391 1 97.19 114 THR A CA 1
ATOM 931 C C . THR A 1 114 ? 8.875 20.703 -5.441 1 97.19 114 THR A C 1
ATOM 933 O O . THR A 1 114 ? 9.922 21.266 -5.133 1 97.19 114 THR A O 1
ATOM 936 N N . LEU A 1 115 ? 8.797 19.422 -5.715 1 97.12 115 LEU A N 1
ATOM 937 C CA . LEU A 1 115 ? 10 18.641 -5.953 1 97.12 115 LEU A CA 1
ATOM 938 C C . LEU A 1 115 ? 10.391 18.672 -7.426 1 97.12 115 LEU A C 1
ATOM 940 O O . LEU A 1 115 ? 9.578 18.375 -8.305 1 97.12 115 LEU A O 1
ATOM 944 N N . LYS A 1 116 ? 11.578 19.094 -7.73 1 95.62 116 LYS A N 1
ATOM 945 C CA . LYS A 1 116 ? 12.133 19.078 -9.078 1 95.62 116 LYS A CA 1
ATOM 946 C C . LYS A 1 116 ? 13.219 18 -9.203 1 95.62 116 LYS A C 1
ATOM 948 O O . LYS A 1 116 ? 14.094 17.891 -8.344 1 95.62 116 LYS A O 1
ATOM 953 N N . PHE A 1 117 ? 13.055 17.109 -10.242 1 92.25 117 PHE A N 1
ATOM 954 C CA . PHE A 1 117 ? 14.047 16.078 -10.469 1 92.25 117 PHE A CA 1
ATOM 955 C C . PHE A 1 117 ? 14.125 15.711 -11.945 1 92.25 117 PHE A C 1
ATOM 957 O O . PHE A 1 117 ? 13.344 16.219 -12.758 1 92.25 117 PHE A O 1
ATOM 964 N N . VAL A 1 118 ? 15.156 14.93 -12.281 1 87.44 118 VAL A N 1
ATOM 965 C CA . VAL A 1 118 ? 15.352 14.492 -13.664 1 87.44 118 VAL A CA 1
ATOM 966 C C . VAL A 1 118 ? 15.062 12.992 -13.773 1 87.44 118 VAL A C 1
ATOM 968 O O . VAL A 1 118 ? 15.516 12.203 -12.945 1 87.44 118 VAL A O 1
ATOM 971 N N . ARG A 1 119 ? 14.234 12.641 -14.727 1 82.44 119 ARG A N 1
ATOM 972 C CA . ARG A 1 119 ? 13.938 11.25 -15.062 1 82.44 119 ARG A CA 1
ATOM 973 C C . ARG A 1 119 ? 14.211 10.969 -16.531 1 82.44 119 ARG A C 1
ATOM 975 O O . ARG A 1 119 ? 13.594 11.562 -17.422 1 82.44 119 ARG A O 1
ATOM 982 N N . MET A 1 120 ? 15.117 10 -16.703 1 81.44 120 MET A N 1
ATOM 983 C CA . MET A 1 120 ? 15.492 9.648 -18.078 1 81.44 120 MET A CA 1
ATOM 984 C C . MET A 1 120 ? 15.844 10.898 -18.875 1 81.44 120 MET A C 1
ATOM 986 O O . MET A 1 120 ? 15.344 11.086 -20 1 81.44 120 MET A O 1
ATOM 990 N N . GLY A 1 121 ? 16.484 11.859 -18.344 1 83.69 121 GLY A N 1
ATOM 991 C CA . GLY A 1 121 ? 17.016 13.031 -19.031 1 83.69 121 GLY A CA 1
ATOM 992 C C . GLY A 1 121 ? 16.016 14.18 -19.094 1 83.69 121 GLY A C 1
ATOM 993 O O . GLY A 1 121 ? 16.344 15.258 -19.594 1 83.69 121 GLY A O 1
ATOM 994 N N . GLU A 1 122 ? 14.844 13.992 -18.656 1 88.69 122 GLU A N 1
ATOM 995 C CA . GLU A 1 122 ? 13.805 15.016 -18.734 1 88.69 122 GLU A CA 1
ATOM 996 C C . GLU A 1 122 ? 13.5 15.594 -17.344 1 88.69 122 GLU A C 1
ATOM 998 O O . GLU A 1 122 ? 13.336 14.852 -16.375 1 88.69 122 GLU A O 1
ATOM 1003 N N . ALA A 1 123 ? 13.414 16.859 -17.359 1 91.5 123 ALA A N 1
ATOM 1004 C CA . ALA A 1 123 ? 13.055 17.547 -16.109 1 91.5 123 ALA A CA 1
ATOM 1005 C C . ALA A 1 123 ? 11.594 17.297 -15.75 1 91.5 123 ALA A C 1
ATOM 1007 O O . ALA A 1 123 ? 10.711 17.359 -16.609 1 91.5 123 ALA A O 1
ATOM 1008 N N . ARG A 1 124 ? 11.352 16.922 -14.477 1 92.06 124 ARG A N 1
ATOM 1009 C CA . ARG A 1 124 ? 10.008 16.672 -13.969 1 92.06 124 ARG A CA 1
ATOM 1010 C C . ARG A 1 124 ? 9.758 17.438 -12.672 1 92.06 124 ARG A C 1
ATOM 1012 O O . ARG A 1 124 ? 10.695 17.781 -11.961 1 92.06 124 ARG A O 1
ATOM 1019 N N . GLU A 1 125 ? 8.492 17.75 -12.477 1 94.56 125 GLU A N 1
ATOM 1020 C CA . GLU A 1 125 ? 8.07 18.391 -11.234 1 94.56 125 GLU A CA 1
ATOM 1021 C C . GLU A 1 125 ? 6.832 17.719 -10.656 1 94.56 125 GLU A C 1
ATOM 1023 O O . GLU A 1 125 ? 5.938 17.312 -11.398 1 94.56 125 GLU A O 1
ATOM 1028 N N . LEU A 1 126 ? 6.836 17.578 -9.336 1 94.75 126 LEU A N 1
ATOM 1029 C CA . LEU A 1 126 ? 5.699 17.062 -8.586 1 94.75 126 LEU A CA 1
ATOM 1030 C C . LEU A 1 126 ? 5.488 17.859 -7.301 1 94.75 126 LEU A C 1
ATOM 1032 O O . LEU A 1 126 ? 6.453 18.328 -6.695 1 94.75 126 LEU A O 1
ATOM 1036 N N . PRO A 1 127 ? 4.156 18.062 -6.957 1 96.38 127 PRO A N 1
ATOM 1037 C CA . PRO A 1 127 ? 4.016 18.516 -5.57 1 96.38 127 PRO A CA 1
ATOM 1038 C C . PRO A 1 127 ? 4.789 17.641 -4.586 1 96.38 127 PRO A C 1
ATOM 1040 O O . PRO A 1 127 ? 4.758 16.406 -4.688 1 96.38 127 PRO A O 1
ATOM 1043 N N . TYR A 1 128 ? 5.52 18.25 -3.68 1 97.5 128 TYR A N 1
ATOM 1044 C CA . TYR A 1 128 ? 6.418 17.516 -2.801 1 97.5 128 TYR A CA 1
ATOM 1045 C C . TYR A 1 128 ? 5.656 16.484 -1.981 1 97.5 128 TYR A C 1
ATOM 1047 O O . TYR A 1 128 ? 6.102 15.344 -1.844 1 97.5 128 TYR A O 1
ATOM 1055 N N . PHE A 1 129 ? 4.457 16.812 -1.472 1 97.56 129 PHE A N 1
ATOM 1056 C CA . PHE A 1 129 ? 3.693 15.883 -0.648 1 97.56 129 PHE A CA 1
ATOM 1057 C C . PHE A 1 129 ? 3.256 14.672 -1.461 1 97.56 129 PHE A C 1
ATOM 1059 O O . PHE A 1 129 ? 3.162 13.562 -0.93 1 97.56 129 PHE A O 1
ATOM 1066 N N . LEU A 1 130 ? 3.006 14.883 -2.705 1 97.56 130 LEU A N 1
ATOM 1067 C CA . LEU A 1 130 ? 2.613 13.773 -3.566 1 97.56 130 LEU A CA 1
ATOM 1068 C C . LEU A 1 130 ? 3.773 12.805 -3.762 1 97.56 130 LEU A C 1
ATOM 1070 O O . LEU A 1 130 ? 3.576 11.586 -3.754 1 97.56 130 LEU A O 1
ATOM 1074 N N . ALA A 1 131 ? 4.926 13.367 -3.945 1 97.75 131 ALA A N 1
ATOM 1075 C CA . ALA A 1 131 ? 6.113 12.539 -4.109 1 97.75 131 ALA A CA 1
ATOM 1076 C C . ALA A 1 131 ? 6.391 11.719 -2.85 1 97.75 131 ALA A C 1
ATOM 1078 O O . ALA A 1 131 ? 6.676 10.523 -2.93 1 97.75 131 ALA A O 1
ATOM 1079 N N . VAL A 1 132 ? 6.27 12.359 -1.723 1 98.62 132 VAL A N 1
ATOM 1080 C CA . VAL A 1 132 ? 6.5 11.656 -0.464 1 98.62 132 VAL A CA 1
ATOM 1081 C C . VAL A 1 132 ? 5.434 10.586 -0.266 1 98.62 132 VAL A C 1
ATOM 1083 O O . VAL A 1 132 ? 5.738 9.461 0.125 1 98.62 132 VAL A O 1
ATOM 1086 N N . SER A 1 133 ? 4.172 10.906 -0.521 1 98.56 133 SER A N 1
ATOM 1087 C CA . SER A 1 133 ? 3.092 9.93 -0.427 1 98.56 133 SER A CA 1
ATOM 1088 C C . SER A 1 133 ? 3.342 8.734 -1.343 1 98.56 133 SER A C 1
ATOM 1090 O O . SER A 1 133 ? 3.066 7.594 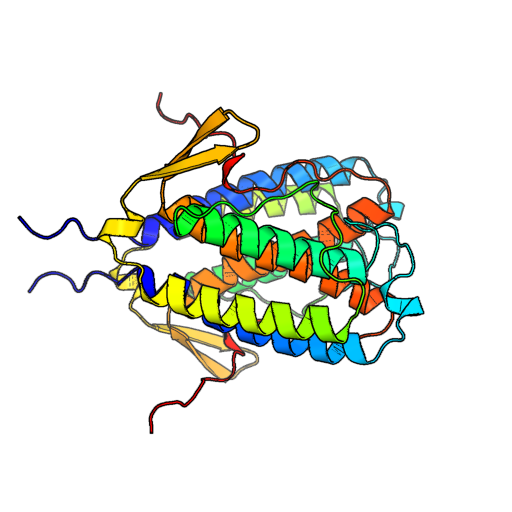-0.972 1 98.56 133 SER A O 1
ATOM 1092 N N . HIS A 1 134 ? 3.869 9.016 -2.492 1 98.31 134 HIS A N 1
ATOM 1093 C CA . HIS A 1 134 ? 4.141 7.961 -3.457 1 98.31 134 HIS A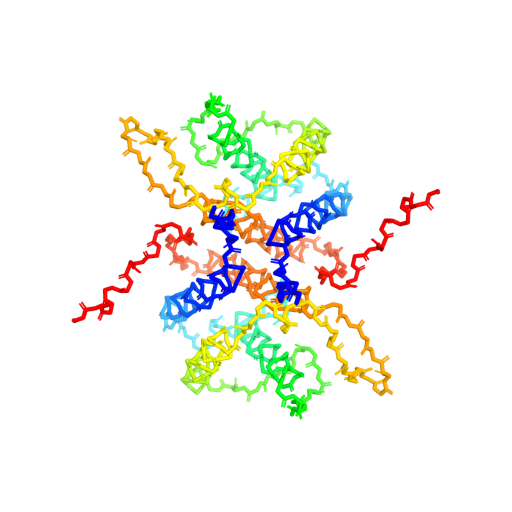 CA 1
ATOM 1094 C C . HIS A 1 134 ? 5.211 7.004 -2.939 1 98.31 134 HIS A C 1
ATOM 1096 O O . HIS A 1 134 ? 5.109 5.789 -3.129 1 98.31 134 HIS A O 1
ATO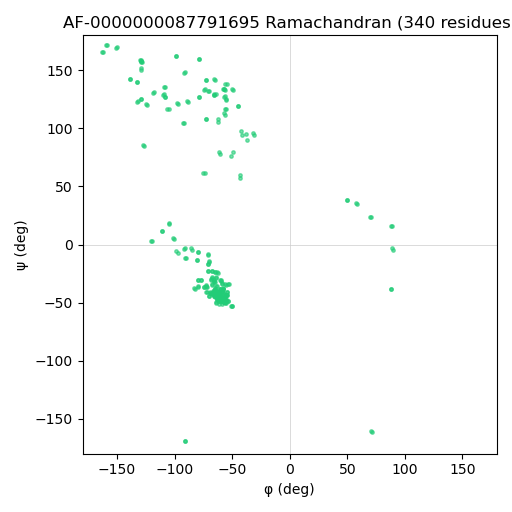M 1102 N N . LEU A 1 135 ? 6.254 7.555 -2.342 1 98.62 135 LEU A N 1
ATOM 1103 C CA . LEU A 1 135 ? 7.293 6.695 -1.788 1 98.62 135 LEU A CA 1
ATOM 1104 C C . LEU A 1 135 ? 6.691 5.609 -0.905 1 98.62 135 LEU A C 1
ATOM 1106 O O . LEU A 1 135 ? 6.918 4.418 -1.133 1 98.62 135 LEU A O 1
ATOM 1110 N N . PHE A 1 136 ? 5.891 5.988 0.027 1 98.75 136 PHE A N 1
ATOM 1111 C CA . PHE A 1 136 ? 5.355 5.039 0.995 1 98.75 136 PHE A CA 1
ATOM 1112 C C . PHE A 1 136 ? 4.27 4.176 0.361 1 98.75 136 PHE A C 1
ATOM 1114 O O . PHE A 1 136 ? 4.16 2.986 0.668 1 98.75 136 PHE A O 1
ATOM 1121 N N . ASN A 1 137 ? 3.457 4.703 -0.512 1 98.62 137 ASN A N 1
ATOM 1122 C CA . ASN A 1 137 ? 2.459 3.932 -1.248 1 98.62 137 ASN A CA 1
ATOM 1123 C C . ASN A 1 137 ? 3.105 2.834 -2.086 1 98.62 137 ASN A C 1
ATOM 1125 O O . ASN A 1 137 ? 2.635 1.695 -2.096 1 98.62 137 ASN A O 1
ATOM 1129 N N . HIS A 1 138 ? 4.133 3.213 -2.789 1 98.62 138 HIS A N 1
ATOM 1130 C CA . HIS A 1 138 ? 4.879 2.289 -3.639 1 98.62 138 HIS A CA 1
ATOM 1131 C C . HIS A 1 138 ? 5.473 1.147 -2.82 1 98.62 138 HIS A C 1
ATOM 1133 O O . HIS A 1 138 ? 5.41 -0.014 -3.227 1 98.62 138 HIS A O 1
ATOM 1139 N N . GLN A 1 139 ? 6.039 1.528 -1.682 1 98.75 139 GLN A N 1
ATOM 1140 C CA . GLN A 1 139 ? 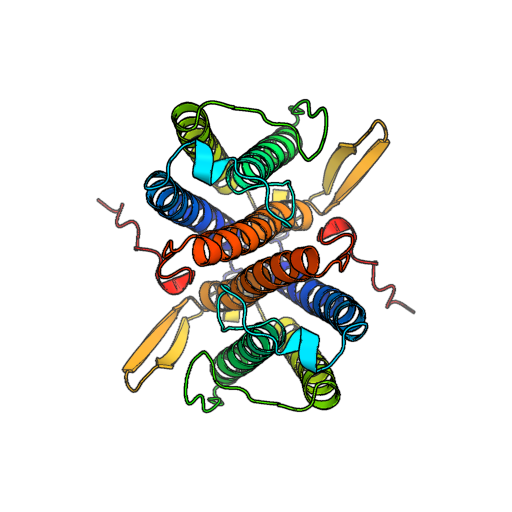6.578 0.518 -0.779 1 98.75 139 GLN A CA 1
ATOM 1141 C C . GLN A 1 139 ? 5.512 -0.501 -0.391 1 98.75 139 GLN A C 1
ATOM 1143 O O . GLN A 1 139 ? 5.742 -1.709 -0.47 1 98.75 139 GLN A O 1
ATOM 1148 N N . THR A 1 140 ? 4.395 -0 0.021 1 98.62 140 THR A N 1
ATOM 1149 C CA . THR A 1 140 ? 3.303 -0.864 0.458 1 98.62 140 THR A CA 1
ATOM 1150 C C . THR A 1 140 ? 2.826 -1.755 -0.686 1 98.62 140 THR A C 1
ATOM 1152 O O . THR A 1 140 ? 2.572 -2.945 -0.487 1 98.62 140 THR A O 1
ATOM 1155 N N . HIS A 1 141 ? 2.736 -1.204 -1.885 1 98.62 141 HIS A N 1
ATOM 1156 C CA . HIS A 1 141 ? 2.338 -1.958 -3.068 1 98.62 141 HIS A CA 1
ATOM 1157 C C . HIS A 1 141 ? 3.262 -3.15 -3.299 1 98.62 141 HIS A C 1
ATOM 1159 O O . HIS A 1 141 ? 2.797 -4.285 -3.422 1 98.62 141 HIS A O 1
ATOM 1165 N N . HIS A 1 142 ? 4.492 -2.932 -3.277 1 98.62 142 HIS A N 1
ATOM 1166 C CA . HIS A 1 142 ? 5.43 -4.004 -3.596 1 98.62 142 HIS A CA 1
ATOM 1167 C C . HIS A 1 142 ? 5.574 -4.973 -2.43 1 98.62 142 HIS A C 1
ATOM 1169 O O . HIS A 1 142 ? 5.777 -6.172 -2.637 1 98.62 142 HIS A O 1
ATOM 1175 N N . ARG A 1 143 ? 5.414 -4.484 -1.183 1 98.69 143 ARG A N 1
ATOM 1176 C CA . ARG A 1 143 ? 5.328 -5.438 -0.079 1 98.69 143 ARG A CA 1
ATOM 1177 C C . ARG A 1 143 ? 4.09 -6.316 -0.215 1 98.69 143 ARG A C 1
ATOM 1179 O O . ARG A 1 143 ? 4.109 -7.488 0.172 1 98.69 143 ARG A O 1
ATOM 1186 N N . GLY A 1 144 ? 2.979 -5.742 -0.721 1 98.44 144 GLY A N 1
ATOM 1187 C CA . GLY A 1 144 ? 1.825 -6.57 -1.036 1 98.44 144 GLY A CA 1
ATOM 1188 C C . GLY A 1 144 ? 2.146 -7.699 -1.997 1 98.44 144 GLY A C 1
ATOM 1189 O O . GLY A 1 144 ? 1.725 -8.836 -1.788 1 98.44 144 GLY A O 1
ATOM 1190 N N . GLN A 1 145 ? 2.879 -7.414 -3.016 1 98.31 145 GLN A N 1
ATOM 1191 C CA . GLN A 1 145 ? 3.307 -8.438 -3.961 1 98.31 145 GLN A CA 1
ATOM 1192 C C . GLN A 1 145 ? 4.188 -9.484 -3.281 1 98.31 145 GLN A C 1
ATOM 1194 O O . GLN A 1 145 ? 4.035 -10.68 -3.52 1 98.31 145 GLN A O 1
ATOM 1199 N N . ILE A 1 146 ? 5.055 -8.992 -2.439 1 98.56 146 ILE A N 1
ATOM 1200 C CA . ILE A 1 146 ? 5.957 -9.875 -1.708 1 98.56 146 ILE A CA 1
ATOM 1201 C C . ILE A 1 146 ? 5.145 -10.836 -0.842 1 98.56 146 ILE A C 1
ATOM 1203 O O . ILE A 1 146 ? 5.406 -12.039 -0.828 1 98.56 146 ILE A O 1
ATOM 1207 N N . THR A 1 147 ? 4.152 -10.352 -0.141 1 98.38 147 THR A N 1
ATOM 1208 C CA . THR A 1 147 ? 3.373 -11.211 0.748 1 98.38 147 THR A CA 1
ATOM 1209 C C . THR A 1 147 ? 2.562 -12.227 -0.052 1 98.38 147 THR A C 1
ATOM 1211 O O . THR A 1 147 ? 2.293 -13.328 0.427 1 98.38 147 THR A O 1
ATOM 1214 N N . ALA A 1 148 ? 2.184 -11.891 -1.29 1 97.38 148 ALA A N 1
ATOM 1215 C CA . ALA A 1 148 ? 1.538 -12.867 -2.16 1 97.38 148 ALA A CA 1
ATOM 1216 C C . ALA A 1 148 ? 2.488 -14.016 -2.496 1 97.38 148 ALA A C 1
ATOM 1218 O O . ALA A 1 148 ? 2.096 -15.18 -2.465 1 97.38 148 ALA A O 1
ATOM 1219 N N . VAL A 1 149 ? 3.703 -13.664 -2.822 1 97.12 149 VAL A N 1
ATOM 1220 C CA . VAL A 1 149 ? 4.703 -14.68 -3.141 1 97.12 149 VAL A CA 1
ATOM 1221 C C . VAL A 1 149 ? 5.008 -15.516 -1.898 1 97.12 149 VAL A C 1
ATOM 1223 O O . VAL A 1 149 ? 5.168 -16.734 -1.986 1 97.12 149 VAL A O 1
ATOM 1226 N N . MET A 1 150 ? 5.121 -14.828 -0.757 1 97.56 150 MET A N 1
ATOM 1227 C CA . MET A 1 150 ? 5.359 -15.531 0.5 1 97.56 150 MET A CA 1
ATOM 1228 C C . MET A 1 150 ? 4.305 -16.609 0.73 1 97.56 150 MET A C 1
ATOM 1230 O O . MET A 1 150 ? 4.633 -17.734 1.097 1 97.56 150 MET A O 1
ATOM 1234 N N . GLU A 1 151 ? 3.102 -16.281 0.479 1 96.12 151 GLU A N 1
ATOM 1235 C CA . GLU A 1 151 ? 2.023 -17.25 0.622 1 96.12 151 GLU A CA 1
ATOM 1236 C C . GLU A 1 151 ? 2.23 -18.438 -0.308 1 96.12 151 GLU A C 1
ATOM 1238 O O . GLU A 1 151 ? 1.994 -19.594 0.081 1 96.12 151 GLU A O 1
ATOM 1243 N N . GLN A 1 152 ? 2.689 -18.234 -1.47 1 93.62 152 GLN A N 1
ATOM 1244 C CA . GLN A 1 152 ? 2.902 -19.281 -2.469 1 93.62 152 GLN A CA 1
ATOM 1245 C C . GLN A 1 152 ? 3.957 -20.281 -2.008 1 93.62 152 GLN A C 1
ATOM 1247 O O . GLN A 1 152 ? 3.9 -21.453 -2.363 1 93.62 152 GLN A O 1
ATOM 1252 N N . ILE A 1 153 ? 4.828 -19.828 -1.227 1 94.5 153 ILE A N 1
ATOM 1253 C CA . ILE A 1 153 ? 5.938 -20.703 -0.859 1 94.5 153 ILE A CA 1
ATOM 1254 C C . ILE A 1 153 ? 5.816 -21.094 0.612 1 94.5 153 ILE A C 1
ATOM 1256 O O . ILE A 1 153 ? 6.793 -21.547 1.222 1 94.5 153 ILE A O 1
ATOM 1260 N N 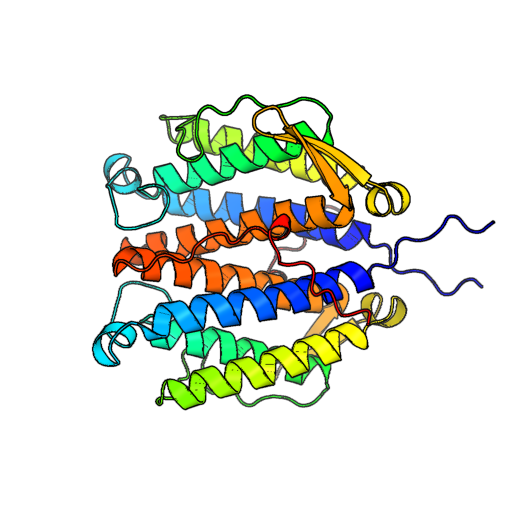. GLY A 1 154 ? 4.688 -20.797 1.171 1 94.94 154 GLY A N 1
ATOM 1261 C CA . GLY A 1 154 ? 4.328 -21.344 2.469 1 94.94 154 GLY A CA 1
ATOM 1262 C C . GLY A 1 154 ? 4.82 -20.5 3.629 1 94.94 154 GLY A C 1
ATOM 1263 O O . GLY A 1 154 ? 4.938 -20.984 4.754 1 94.94 154 GLY A O 1
ATOM 1264 N N . LEU A 1 155 ? 5.203 -19.25 3.385 1 96.94 155 LEU A N 1
ATOM 1265 C CA . LEU A 1 155 ? 5.625 -18.328 4.445 1 96.94 155 LEU A CA 1
ATOM 1266 C C . LEU A 1 155 ? 4.441 -17.531 4.973 1 96.94 155 LEU A C 1
ATOM 1268 O O . LEU A 1 155 ? 3.531 -17.188 4.215 1 96.94 155 LEU A O 1
ATOM 1272 N N . ASP A 1 156 ? 4.516 -17.203 6.234 1 94.69 156 ASP A N 1
ATOM 1273 C CA . ASP A 1 156 ? 3.49 -16.406 6.902 1 94.69 156 ASP A CA 1
ATOM 1274 C C . ASP A 1 156 ? 3.984 -14.992 7.164 1 94.69 156 ASP A C 1
ATOM 1276 O O . ASP A 1 156 ? 4.91 -14.781 7.953 1 94.69 156 ASP A O 1
ATOM 1280 N N . CYS A 1 157 ? 3.33 -14.047 6.551 1 93.69 157 CYS A N 1
ATOM 1281 C CA . CYS A 1 157 ? 3.777 -12.664 6.727 1 93.69 157 CYS A CA 1
ATOM 1282 C C . CYS A 1 157 ? 3.27 -12.094 8.039 1 93.69 157 CYS A C 1
ATOM 1284 O O . CYS A 1 157 ? 3.756 -11.055 8.5 1 93.69 157 CYS A O 1
ATOM 1286 N N . GLY A 1 158 ? 2.295 -12.773 8.695 1 92.88 158 GLY A N 1
ATOM 1287 C CA . GLY A 1 158 ? 1.752 -12.266 9.945 1 92.88 158 GLY A CA 1
ATOM 1288 C C . GLY A 1 158 ? 0.898 -11.023 9.766 1 92.88 158 GLY A C 1
ATOM 1289 O O . GLY A 1 158 ? 0.393 -10.766 8.672 1 92.88 158 GLY A O 1
ATOM 1290 N N . VAL A 1 159 ? 0.707 -10.258 10.875 1 92.94 159 VAL A N 1
ATOM 1291 C CA . VAL A 1 159 ? -0.138 -9.07 10.883 1 92.94 159 VAL A CA 1
ATOM 1292 C C . VAL A 1 159 ? 0.571 -7.926 10.156 1 92.94 159 VAL A C 1
ATOM 1294 O O . VAL A 1 159 ? 1.78 -7.738 10.312 1 92.94 159 VAL A O 1
ATOM 1297 N N . THR A 1 160 ? -0.159 -7.266 9.289 1 94.31 160 THR A N 1
ATOM 1298 C CA . THR A 1 160 ? 0.469 -6.203 8.508 1 94.31 160 THR A CA 1
ATOM 1299 C C . THR A 1 160 ? -0.217 -4.867 8.766 1 94.31 160 THR A C 1
ATOM 1301 O O . THR A 1 160 ? 0.196 -3.838 8.227 1 94.31 160 THR A O 1
ATOM 1304 N N . ASP A 1 161 ? -1.2 -4.777 9.648 1 94 161 ASP A N 1
ATOM 1305 C CA . ASP A 1 161 ? -1.988 -3.564 9.844 1 94 161 ASP A CA 1
ATOM 1306 C C . ASP A 1 161 ? -1.176 -2.494 10.57 1 94 161 ASP A C 1
ATOM 1308 O O . ASP A 1 161 ? -0.434 -2.797 11.508 1 94 161 ASP A O 1
ATOM 1312 N N . LEU A 1 162 ? -1.351 -1.297 10.188 1 92.38 162 LEU A N 1
ATOM 1313 C CA . LEU A 1 162 ? -0.658 -0.157 10.781 1 92.38 162 LEU A CA 1
ATOM 1314 C C . LEU A 1 162 ? -0.928 -0.075 12.281 1 92.38 162 LEU A C 1
ATOM 1316 O O . LEU A 1 162 ? -0.044 0.298 13.055 1 92.38 162 LEU A O 1
ATOM 1320 N N . GLY A 1 163 ? -2.162 -0.385 12.719 1 87.06 163 GLY A N 1
ATOM 1321 C CA . GLY A 1 163 ? -2.545 -0.28 14.117 1 87.06 163 GLY A CA 1
ATOM 1322 C C . GLY A 1 163 ? -1.891 -1.33 14.992 1 87.06 163 GLY A C 1
ATOM 1323 O O . GLY A 1 163 ? -1.907 -1.218 16.219 1 87.06 163 GLY A O 1
ATOM 1324 N N . ALA A 1 164 ? -1.327 -2.336 14.406 1 83.81 164 ALA A N 1
ATOM 1325 C CA . ALA A 1 164 ? -0.705 -3.428 15.148 1 83.81 164 ALA A CA 1
ATOM 1326 C C . ALA A 1 164 ? 0.78 -3.16 15.375 1 83.81 164 ALA A C 1
ATOM 1328 O O . ALA A 1 164 ? 1.475 -3.967 16 1 83.81 164 ALA A O 1
ATOM 1329 N N . MET A 1 165 ? 1.233 -2.051 14.805 1 83.81 165 MET A N 1
ATOM 1330 C CA . MET A 1 165 ? 2.645 -1.724 14.977 1 83.81 165 MET A CA 1
ATOM 1331 C C . MET A 1 165 ? 3.008 -1.671 16.453 1 83.81 165 MET A C 1
ATOM 1333 O O . MET A 1 165 ? 2.303 -1.049 17.25 1 83.81 165 MET A O 1
ATOM 1337 N N . PRO A 1 166 ? 4.008 -2.43 16.812 1 70.06 166 PRO A N 1
ATOM 1338 C CA . PRO A 1 166 ? 4.434 -2.314 18.203 1 70.06 166 PRO A CA 1
ATOM 1339 C C . PRO A 1 166 ? 4.828 -0.888 18.578 1 70.06 166 PRO A C 1
ATOM 1341 O O . PRO A 1 166 ? 5.371 -0.152 17.766 1 70.06 166 PRO A O 1
ATOM 1344 N N . MET A 1 167 ? 4.078 -0.216 19.453 1 57.19 167 MET A N 1
ATOM 1345 C CA . MET A 1 167 ? 4.477 1.093 19.969 1 57.19 167 MET A CA 1
ATOM 1346 C C . MET A 1 167 ? 5.961 1.115 20.312 1 57.19 167 MET A C 1
ATOM 1348 O O . MET A 1 167 ? 6.473 0.177 20.922 1 57.19 167 MET A O 1
ATOM 1352 N N . MET A 1 168 ? 6.844 1.599 19.469 1 39.59 168 MET A N 1
ATOM 1353 C CA . MET A 1 168 ? 8.211 1.802 19.938 1 39.59 168 MET A CA 1
ATOM 1354 C C . MET A 1 168 ? 8.234 2.592 21.234 1 39.59 168 MET A C 1
ATOM 1356 O O . MET A 1 168 ? 7.727 3.713 21.297 1 39.59 168 MET A O 1
ATOM 1360 N N . ILE A 1 169 ? 7.922 2.076 22.391 1 36.81 169 ILE A N 1
ATOM 1361 C CA . ILE A 1 169 ? 8.281 2.701 23.656 1 36.81 169 ILE A CA 1
ATOM 1362 C C . ILE A 1 169 ? 9.727 3.205 23.594 1 36.81 169 ILE A C 1
ATOM 1364 O O . ILE A 1 169 ? 10.664 2.408 23.547 1 36.81 169 ILE A O 1
ATOM 1368 N N . GLY A 1 170 ? 10.148 3.996 22.766 1 26.91 170 GLY A N 1
ATOM 1369 C CA . GLY A 1 170 ? 11.367 4.703 23.141 1 26.91 170 GLY A CA 1
ATOM 1370 C C . GLY A 1 170 ? 11.203 5.527 24.406 1 26.91 170 GLY A C 1
ATOM 1371 O O . GLY A 1 170 ? 12.094 6.297 24.766 1 26.91 170 GLY A O 1
ATOM 1372 N N . LEU A 1 171 ? 10.086 6.148 24.859 1 29.03 171 LEU A N 1
ATOM 1373 C CA . LEU A 1 171 ? 10.352 7.113 25.922 1 29.03 171 LEU A CA 1
ATOM 1374 C C . LEU A 1 171 ? 10.977 6.426 27.141 1 29.03 171 LEU A C 1
ATOM 1376 O O . LEU A 1 171 ? 10.328 5.602 27.781 1 29.03 171 LEU A O 1
ATOM 1380 N N . GLY A 1 172 ? 12.234 6.113 27.125 1 19.91 172 GLY A N 1
ATOM 1381 C CA . GLY A 1 172 ? 12.836 6.453 28.406 1 19.91 172 GLY A CA 1
ATOM 1382 C C . GLY A 1 172 ? 12.484 7.848 28.875 1 19.91 172 GLY A C 1
ATOM 1383 O O . GLY A 1 172 ? 12.094 8.703 28.078 1 19.91 172 GLY A O 1
ATOM 1384 N N . MET B 1 1 ? 2.592 36.938 8.727 1 37.88 1 MET B N 1
ATOM 1385 C CA . MET B 1 1 ? 1.503 36.156 8.117 1 37.88 1 MET B CA 1
ATOM 1386 C C . MET B 1 1 ? 1.554 34.688 8.547 1 37.88 1 MET B C 1
ATOM 1388 O O . MET B 1 1 ? 2.637 34.156 8.742 1 37.88 1 MET B O 1
ATOM 1392 N N . PRO B 1 2 ? 0.55 34.031 9.117 1 45.47 2 PRO B N 1
ATOM 1393 C CA . PRO B 1 2 ? 0.761 32.688 9.703 1 45.47 2 PRO B CA 1
ATOM 1394 C C . PRO B 1 2 ? 1.355 31.703 8.711 1 45.47 2 PRO B C 1
ATOM 1396 O O . PRO B 1 2 ? 1.192 31.859 7.5 1 45.47 2 PRO B O 1
ATOM 1399 N N . ASN B 1 3 ? 2.514 31.188 8.898 1 47.34 3 ASN B N 1
ATOM 1400 C CA . ASN B 1 3 ? 3.275 30.188 8.156 1 47.34 3 ASN B CA 1
ATOM 1401 C C . ASN B 1 3 ? 2.357 29.188 7.477 1 47.34 3 ASN B C 1
ATOM 1403 O O . ASN B 1 3 ? 1.554 28.516 8.133 1 47.34 3 ASN B O 1
ATOM 1407 N N . PRO B 1 4 ? 1.963 29.391 6.129 1 55.12 4 PRO B N 1
ATOM 1408 C CA . PRO B 1 4 ? 0.996 28.562 5.41 1 55.12 4 PRO B CA 1
ATOM 1409 C C . PRO B 1 4 ? 1.104 27.078 5.773 1 55.12 4 PRO B C 1
ATOM 1411 O O . PRO B 1 4 ? 2.178 26.484 5.641 1 55.12 4 PRO B O 1
ATOM 1414 N N . THR B 1 5 ? 0.31 26.656 6.844 1 80.38 5 THR B N 1
ATOM 1415 C CA . THR B 1 5 ? 0.232 25.297 7.375 1 80.38 5 THR B CA 1
ATOM 1416 C C . THR B 1 5 ? -0.306 24.328 6.316 1 80.38 5 THR B C 1
ATOM 1418 O O . THR B 1 5 ? -1.186 24.703 5.531 1 80.38 5 THR B O 1
ATOM 1421 N N . PHE B 1 6 ? 0.535 23.453 5.688 1 92.88 6 PHE B N 1
ATOM 1422 C CA . PHE B 1 6 ? 0.117 22.406 4.762 1 92.88 6 PHE B CA 1
ATOM 1423 C C . PHE B 1 6 ? -1.101 21.656 5.297 1 92.88 6 PHE B C 1
ATOM 1425 O O . PHE B 1 6 ? -1.081 21.156 6.422 1 92.88 6 PHE B O 1
ATOM 1432 N N . ASP B 1 7 ? -2.178 21.75 4.473 1 94.31 7 ASP B N 1
ATOM 1433 C CA . ASP B 1 7 ? -3.42 21.078 4.84 1 94.31 7 ASP B CA 1
ATOM 1434 C C . ASP B 1 7 ? -3.295 19.578 4.672 1 94.31 7 ASP B C 1
ATOM 1436 O O . ASP B 1 7 ? -3.342 19.062 3.549 1 94.31 7 ASP B O 1
ATOM 1440 N N . ALA B 1 8 ? -3.225 18.828 5.762 1 95.81 8 ALA B N 1
ATOM 1441 C CA . ALA B 1 8 ? -2.996 17.391 5.77 1 95.81 8 ALA B CA 1
ATOM 1442 C C . ALA B 1 8 ? -4.129 16.641 5.07 1 95.81 8 ALA B C 1
ATOM 1444 O O . ALA B 1 8 ? -3.947 15.523 4.594 1 95.81 8 ALA B O 1
ATOM 1445 N N . THR B 1 9 ? -5.301 17.203 4.992 1 96.81 9 THR B N 1
ATOM 1446 C CA . THR B 1 9 ? -6.445 16.516 4.406 1 96.81 9 THR B CA 1
ATOM 1447 C C . THR B 1 9 ? -6.246 16.312 2.906 1 96.81 9 THR B C 1
ATOM 1449 O O . THR B 1 9 ? -6.809 15.383 2.318 1 96.81 9 THR B O 1
ATOM 1452 N N . ARG B 1 10 ? -5.418 17.109 2.283 1 96.25 10 ARG B N 1
ATOM 1453 C CA . ARG B 1 10 ? -5.098 16.984 0.865 1 96.25 10 ARG B CA 1
ATOM 1454 C C . ARG B 1 10 ? -4.508 15.602 0.561 1 96.25 10 ARG B C 1
ATOM 1456 O O . ARG B 1 10 ? -4.723 15.055 -0.522 1 96.25 10 ARG B O 1
ATOM 1463 N N . ILE B 1 11 ? -3.771 15.047 1.48 1 97.81 11 ILE B N 1
ATOM 1464 C CA . ILE B 1 11 ? -3.139 13.742 1.315 1 97.81 11 ILE B CA 1
ATOM 1465 C C . ILE B 1 11 ? -4.207 12.68 1.101 1 97.81 11 ILE B C 1
ATOM 1467 O O . ILE B 1 11 ? -4.129 11.898 0.149 1 97.81 11 ILE B O 1
ATOM 1471 N N . TYR B 1 12 ? -5.211 12.734 1.919 1 98.44 12 TYR B N 1
ATOM 1472 C CA . TYR B 1 12 ? -6.203 11.664 1.896 1 98.44 12 TYR B CA 1
ATOM 1473 C C . TYR B 1 12 ? -7.188 11.859 0.747 1 98.44 12 TYR B C 1
ATOM 1475 O O . TYR B 1 12 ? -7.68 10.883 0.171 1 98.44 12 TYR B O 1
ATOM 1483 N N . VAL B 1 13 ? -7.434 13.109 0.38 1 98 13 VAL B N 1
ATOM 1484 C CA . VAL B 1 13 ? -8.227 13.359 -0.818 1 98 13 VAL B CA 1
ATOM 1485 C C . VAL B 1 13 ? -7.512 12.789 -2.041 1 98 13 VAL B C 1
ATOM 1487 O O . VAL B 1 13 ? -8.133 12.141 -2.883 1 98 13 VAL B O 1
ATOM 1490 N N . GLN B 1 14 ? -6.242 13.016 -2.109 1 97.31 14 GLN B N 1
ATOM 1491 C CA . GLN B 1 14 ? -5.461 12.477 -3.219 1 97.31 14 GLN B CA 1
ATOM 1492 C C . GLN B 1 14 ? -5.453 10.953 -3.197 1 97.31 14 GLN B C 1
ATOM 1494 O O . GLN B 1 14 ? -5.562 10.305 -4.242 1 97.31 14 GLN B O 1
ATOM 1499 N N . MET B 1 15 ? -5.336 10.352 -2.018 1 98.44 15 MET B N 1
ATOM 1500 C CA . MET B 1 15 ? -5.309 8.891 -1.921 1 98.44 15 MET B CA 1
ATOM 1501 C C . MET B 1 15 ? -6.656 8.297 -2.305 1 98.44 15 MET B C 1
ATOM 1503 O O . MET B 1 15 ? -6.715 7.207 -2.875 1 98.44 15 MET B O 1
ATOM 1507 N N . ALA B 1 16 ? -7.723 9.008 -1.976 1 98.62 16 ALA B N 1
ATOM 1508 C CA . ALA B 1 16 ? -9.047 8.555 -2.391 1 98.62 16 ALA B CA 1
ATOM 1509 C C . ALA B 1 16 ? -9.18 8.562 -3.91 1 98.62 16 ALA B C 1
ATOM 1511 O O . ALA B 1 16 ? -9.758 7.645 -4.496 1 98.62 16 ALA B O 1
ATOM 1512 N N . ARG B 1 17 ? -8.68 9.578 -4.504 1 97.81 17 ARG B N 1
ATOM 1513 C CA . ARG B 1 17 ? -8.672 9.641 -5.961 1 97.81 17 ARG B CA 1
ATOM 1514 C C . ARG B 1 17 ? -7.863 8.492 -6.555 1 97.81 17 ARG B C 1
ATOM 1516 O O . ARG B 1 17 ? -8.289 7.859 -7.52 1 97.81 17 ARG B O 1
ATOM 1523 N N . TYR B 1 18 ? -6.727 8.281 -6.023 1 98.06 18 TYR B N 1
ATOM 1524 C CA . TYR B 1 18 ? -5.879 7.176 -6.453 1 98.06 18 TYR B CA 1
ATOM 1525 C C . TYR B 1 18 ? -6.613 5.848 -6.32 1 98.06 18 TYR B C 1
ATOM 1527 O O . TYR B 1 18 ? -6.547 5.004 -7.219 1 98.06 18 TYR B O 1
ATOM 1535 N N . ASN B 1 19 ? -7.227 5.695 -5.148 1 98.12 19 ASN B N 1
ATOM 1536 C CA . ASN B 1 19 ? -7.996 4.48 -4.891 1 98.12 19 ASN B CA 1
ATOM 1537 C C . ASN B 1 19 ? -9.031 4.23 -5.984 1 98.12 19 ASN B C 1
ATOM 1539 O O . ASN B 1 19 ? -9.133 3.121 -6.508 1 98.12 19 ASN B O 1
ATOM 1543 N N . THR B 1 20 ? -9.766 5.238 -6.305 1 98.06 20 THR B N 1
ATOM 1544 C CA . THR B 1 20 ? -10.789 5.133 -7.34 1 98.06 20 THR B CA 1
ATOM 1545 C C . THR B 1 20 ? -10.164 4.781 -8.688 1 98.06 20 THR B C 1
ATOM 1547 O O . THR B 1 20 ? -10.594 3.842 -9.359 1 98.06 20 THR B O 1
ATOM 1550 N N . TRP B 1 21 ? -9.156 5.465 -9.07 1 97.88 21 TRP B N 1
ATOM 1551 C CA . TRP B 1 21 ? -8.469 5.27 -10.344 1 97.88 21 TRP B CA 1
ATOM 1552 C C . TRP B 1 21 ? -7.906 3.855 -10.445 1 97.88 21 TRP B C 1
ATOM 1554 O O . TRP B 1 21 ? -8.117 3.17 -11.445 1 97.88 21 TRP B O 1
ATOM 1564 N N . MET B 1 22 ? -7.258 3.395 -9.43 1 98.06 22 MET B N 1
ATOM 1565 C CA . MET B 1 22 ? -6.598 2.092 -9.445 1 98.06 22 MET B CA 1
ATOM 1566 C C . MET B 1 22 ? -7.625 0.962 -9.453 1 98.06 22 MET B C 1
ATOM 1568 O O . MET B 1 22 ? -7.469 -0.016 -10.188 1 98.06 22 MET B O 1
ATOM 1572 N N . ASN B 1 23 ? -8.641 1.127 -8.594 1 98.44 23 ASN B N 1
ATOM 1573 C CA . ASN B 1 23 ? -9.672 0.094 -8.578 1 98.44 23 ASN B CA 1
ATOM 1574 C C . ASN B 1 23 ? -10.344 -0.041 -9.945 1 98.44 23 ASN B C 1
ATOM 1576 O O . ASN B 1 23 ? -10.516 -1.152 -10.445 1 98.44 23 ASN B O 1
ATOM 1580 N N . GLU B 1 24 ? -10.727 1.078 -10.484 1 97.75 24 GLU B N 1
ATOM 1581 C CA . GLU B 1 24 ? -11.375 1.051 -11.789 1 97.75 24 GLU B CA 1
ATOM 1582 C C . GLU B 1 24 ? -10.484 0.381 -12.836 1 97.75 24 GLU B C 1
ATOM 1584 O O . GLU B 1 24 ? -10.945 -0.487 -13.578 1 97.75 24 GLU B O 1
ATOM 1589 N N . LYS B 1 25 ? -9.297 0.732 -12.883 1 97.69 25 LYS B N 1
ATOM 1590 C CA . LYS B 1 25 ? -8.352 0.204 -13.859 1 97.69 25 LYS B CA 1
ATOM 1591 C C . LYS B 1 25 ? -8.133 -1.293 -13.664 1 97.69 25 LYS B C 1
ATOM 1593 O O . LYS B 1 25 ? -8.195 -2.068 -14.617 1 97.69 25 LYS B O 1
ATOM 1598 N N . LEU B 1 26 ? -7.848 -1.734 -12.453 1 98.56 26 LEU B N 1
ATOM 1599 C CA . LEU B 1 26 ? -7.523 -3.131 -12.18 1 98.56 26 LEU B CA 1
ATOM 1600 C C . LEU B 1 26 ? -8.75 -4.02 -12.367 1 98.56 26 LEU B C 1
ATOM 1602 O O . LEU B 1 26 ? -8.633 -5.137 -12.883 1 98.56 26 LEU B O 1
ATOM 1606 N N . LEU B 1 27 ? -9.883 -3.523 -11.898 1 98.75 27 LEU B N 1
ATOM 1607 C CA . LEU B 1 27 ? -11.102 -4.297 -12.094 1 98.75 27 LEU B CA 1
ATOM 1608 C C . LEU B 1 27 ? -11.406 -4.48 -13.57 1 98.75 27 LEU B C 1
ATOM 1610 O O . LEU B 1 27 ? -11.812 -5.566 -14 1 98.75 27 LEU B O 1
ATOM 1614 N N . ALA B 1 28 ? -11.219 -3.443 -14.352 1 98.19 28 ALA B N 1
ATOM 1615 C CA . ALA B 1 28 ? -11.43 -3.543 -15.789 1 98.19 28 ALA B CA 1
ATOM 1616 C C . ALA B 1 28 ? -10.5 -4.59 -16.406 1 98.19 28 ALA B C 1
ATOM 1618 O O . ALA B 1 28 ? -10.93 -5.395 -17.234 1 98.19 28 ALA B O 1
ATOM 1619 N N . GLU B 1 29 ? -9.273 -4.586 -16.031 1 98.56 29 GLU B N 1
ATOM 1620 C CA . GLU B 1 29 ? -8.32 -5.574 -16.531 1 98.56 29 GLU B CA 1
ATOM 1621 C C . GLU B 1 29 ? -8.719 -6.984 -16.109 1 98.56 29 GLU B C 1
ATOM 1623 O O . GLU B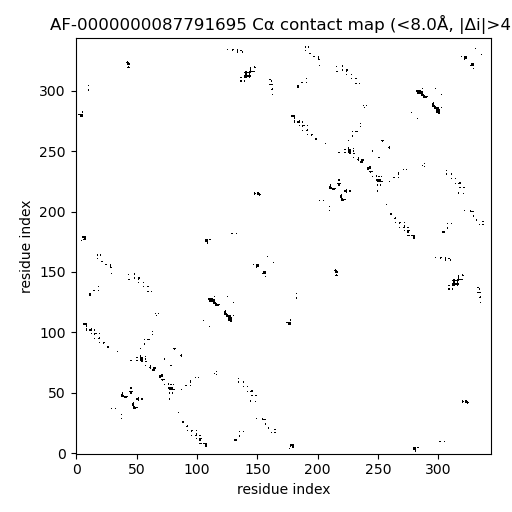 1 29 ? -8.672 -7.914 -16.922 1 98.56 29 GLU B O 1
ATOM 1628 N N . CYS B 1 30 ? -9.125 -7.164 -14.875 1 98.5 30 CYS B N 1
ATOM 1629 C CA . CYS B 1 30 ? -9.516 -8.461 -14.344 1 98.5 30 CYS B CA 1
ATOM 1630 C C . CYS B 1 30 ? -10.766 -8.984 -15.047 1 98.5 30 CYS B C 1
ATOM 1632 O O . CYS B 1 30 ? -11 -10.195 -15.086 1 98.5 30 CYS B O 1
ATOM 1634 N N . SER B 1 31 ? -11.539 -8.117 -15.602 1 98.25 31 SER B N 1
ATOM 1635 C CA . SER B 1 31 ? -12.781 -8.492 -16.281 1 98.25 31 SER B CA 1
ATOM 1636 C C . SER B 1 31 ? -12.492 -9.211 -17.594 1 98.25 31 SER B C 1
ATOM 1638 O O . SER B 1 31 ? -13.398 -9.797 -18.188 1 98.25 31 SER B O 1
ATOM 1640 N N . LYS B 1 32 ? -11.281 -9.227 -17.984 1 97.5 32 LYS B N 1
ATOM 1641 C CA . LYS B 1 32 ? -10.875 -9.93 -19.203 1 97.5 32 LYS B CA 1
ATOM 1642 C C . LYS B 1 32 ? -10.75 -11.43 -18.938 1 97.5 32 LYS B C 1
ATOM 1644 O O . LYS B 1 32 ? -10.57 -12.211 -19.875 1 97.5 32 LYS B O 1
ATOM 1649 N N . THR B 1 33 ? -10.875 -11.844 -17.75 1 97.62 33 THR B N 1
ATOM 1650 C CA . THR B 1 33 ? -10.789 -13.25 -17.375 1 97.62 33 THR B CA 1
ATOM 1651 C C . THR B 1 33 ? -12.18 -13.859 -17.219 1 97.62 33 THR B C 1
ATOM 1653 O O . THR B 1 33 ? -13.164 -13.133 -17.062 1 97.62 33 THR B O 1
ATOM 1656 N N . SER B 1 34 ? -12.234 -15.211 -17.25 1 97.81 34 SER B N 1
ATOM 1657 C CA . SER B 1 34 ? -13.484 -15.914 -16.984 1 97.81 34 SER B CA 1
ATOM 1658 C C . SER B 1 34 ? -13.758 -15.984 -15.484 1 97.81 34 SER B C 1
ATOM 1660 O O . SER B 1 34 ? -12.859 -15.781 -14.672 1 97.81 34 SER B O 1
ATOM 1662 N N . ASP B 1 35 ? -15.016 -16.203 -15.219 1 97.69 35 ASP B N 1
ATOM 1663 C CA . ASP B 1 35 ? -15.406 -16.406 -13.828 1 97.69 35 ASP B CA 1
ATOM 1664 C C . ASP B 1 35 ? -14.594 -17.531 -13.18 1 97.69 35 ASP B C 1
ATOM 1666 O O . ASP B 1 35 ? -14.164 -17.406 -12.031 1 97.69 35 ASP B O 1
ATOM 1670 N N . GLU B 1 36 ? -14.406 -18.531 -13.914 1 97.44 36 GLU B N 1
ATOM 1671 C CA . GLU B 1 36 ? -13.633 -19.672 -13.438 1 97.44 36 GLU B CA 1
ATOM 1672 C C . GLU B 1 36 ? -12.195 -19.281 -13.141 1 97.44 36 GLU B C 1
ATOM 1674 O O . GLU B 1 36 ? -11.641 -19.656 -12.102 1 97.44 36 GLU B O 1
ATOM 1679 N N . GLN B 1 37 ? -11.594 -18.531 -13.961 1 96.94 37 GLN B N 1
ATOM 1680 C CA . GLN B 1 37 ? -10.219 -18.078 -13.773 1 96.94 37 GLN B CA 1
ATOM 1681 C C . GLN B 1 37 ? -10.094 -17.234 -12.508 1 96.94 37 GLN B C 1
ATOM 1683 O O . GLN B 1 37 ? -9.148 -17.391 -11.734 1 96.94 37 GLN B O 1
ATOM 1688 N N . ARG B 1 38 ? -11.039 -16.328 -12.281 1 97.81 38 ARG B N 1
ATOM 1689 C CA . ARG B 1 38 ? -10.984 -15.43 -11.141 1 97.81 38 ARG B CA 1
ATOM 1690 C C . ARG B 1 38 ? -11.172 -16.188 -9.828 1 97.81 38 ARG B C 1
ATOM 1692 O O . ARG B 1 38 ? -10.594 -15.812 -8.805 1 97.81 38 ARG B O 1
ATOM 1699 N N . LYS B 1 39 ? -11.914 -17.25 -9.93 1 98.06 39 LYS B N 1
ATOM 1700 C CA . LYS B 1 39 ? -12.289 -17.938 -8.703 1 98.06 39 LYS B CA 1
ATOM 1701 C C . LYS B 1 39 ? -11.375 -19.141 -8.453 1 98.06 39 LYS B C 1
ATOM 1703 O O . LYS B 1 39 ? -11.445 -19.766 -7.395 1 98.06 39 LYS B O 1
ATOM 1708 N N . THR B 1 40 ? -10.5 -19.422 -9.414 1 97.44 40 THR B N 1
ATOM 1709 C CA . THR B 1 40 ? -9.555 -20.516 -9.234 1 97.44 40 THR B CA 1
ATOM 1710 C C . THR B 1 40 ? -8.711 -20.312 -7.977 1 97.44 40 THR B C 1
ATOM 1712 O O . THR B 1 40 ? -8.156 -19.219 -7.77 1 97.44 40 THR B O 1
ATOM 1715 N N . GLU B 1 41 ? -8.688 -21.328 -7.125 1 96.88 41 GLU B N 1
ATOM 1716 C CA . GLU B 1 41 ? -7.875 -21.266 -5.918 1 96.88 41 GLU B CA 1
ATOM 1717 C C . GLU B 1 41 ? -6.387 -21.188 -6.254 1 96.88 41 GLU B C 1
ATOM 1719 O O . GLU B 1 41 ? -5.902 -21.938 -7.105 1 96.88 41 GLU B O 1
ATOM 1724 N N . ARG B 1 42 ? -5.766 -20.234 -5.641 1 93.12 42 ARG B N 1
ATOM 1725 C CA . ARG B 1 42 ? -4.324 -20.031 -5.746 1 93.12 42 ARG B CA 1
ATOM 1726 C C . ARG B 1 42 ? -3.684 -19.906 -4.367 1 93.12 42 ARG B C 1
ATOM 1728 O O . ARG B 1 42 ? -4.379 -19.672 -3.377 1 93.12 42 ARG B O 1
ATOM 1735 N N . SER B 1 43 ? -2.424 -20.156 -4.207 1 92.5 43 SER B N 1
ATOM 1736 C CA . SER B 1 43 ? -1.707 -19.969 -2.951 1 92.5 43 SER B CA 1
ATOM 1737 C C . SER B 1 43 ? -1.436 -18.484 -2.697 1 92.5 43 SER B C 1
ATOM 1739 O O . SER B 1 43 ? -0.28 -18.062 -2.658 1 92.5 43 SER B O 1
ATOM 1741 N N . VAL B 1 44 ? -2.508 -17.75 -2.592 1 92.5 44 VAL B N 1
ATOM 1742 C CA . VAL B 1 44 ? -2.467 -16.328 -2.277 1 92.5 44 VAL B CA 1
ATOM 1743 C C . VAL B 1 44 ? -3.42 -16.016 -1.125 1 92.5 44 VAL B C 1
ATOM 1745 O O . VAL B 1 44 ? -4.344 -16.797 -0.855 1 92.5 44 VAL B O 1
ATOM 1748 N N . PRO B 1 45 ? -3.189 -14.93 -0.466 1 94.5 45 PRO B N 1
ATOM 1749 C CA . PRO B 1 45 ? -4.145 -14.555 0.581 1 94.5 45 PRO B CA 1
ATOM 1750 C C . PRO B 1 45 ? -5.57 -14.414 0.053 1 94.5 45 PRO B C 1
ATOM 1752 O O . PRO B 1 45 ? -5.773 -13.922 -1.062 1 94.5 45 PRO B O 1
ATOM 1755 N N . PHE B 1 46 ? -6.457 -14.984 0.756 1 97.12 46 PHE B N 1
ATOM 1756 C CA . PHE B 1 46 ? -7.883 -14.922 0.467 1 97.12 46 PHE B CA 1
ATOM 1757 C C . PHE B 1 46 ? -8.219 -15.727 -0.78 1 97.12 46 PHE B C 1
ATOM 1759 O O . PHE B 1 46 ? -9.133 -15.375 -1.528 1 97.12 46 PHE B O 1
ATOM 1766 N N . HIS B 1 47 ? -7.484 -16.641 -1.132 1 96.38 47 HIS B N 1
ATOM 1767 C CA . HIS B 1 47 ? -7.754 -17.875 -1.867 1 96.38 47 HIS B CA 1
ATOM 1768 C C . HIS B 1 47 ? -7.66 -17.656 -3.373 1 96.38 47 HIS B C 1
ATOM 1770 O O . HIS B 1 47 ? -7.293 -18.562 -4.121 1 96.38 47 HIS B O 1
ATOM 1776 N N . SER B 1 48 ? -8.133 -16.484 -3.869 1 98.06 48 SER B N 1
ATOM 1777 C CA . SER B 1 48 ? -8.234 -16.266 -5.309 1 98.06 48 SER B CA 1
ATOM 1778 C C . SER B 1 48 ? -8.289 -14.773 -5.629 1 98.06 48 SER B C 1
ATOM 1780 O O . SER B 1 48 ? -8.398 -13.938 -4.727 1 98.06 48 SER B O 1
ATOM 1782 N N . LEU B 1 49 ? -8.195 -14.562 -6.941 1 98.31 49 LEU B N 1
ATOM 1783 C CA . LEU B 1 49 ? -8.375 -13.188 -7.387 1 98.31 49 LEU B CA 1
ATOM 1784 C C . LEU B 1 49 ? -9.727 -12.648 -6.941 1 98.31 49 LEU B C 1
ATOM 1786 O O . LEU B 1 49 ? -9.82 -11.531 -6.422 1 98.31 49 LEU B O 1
ATOM 1790 N N . HIS B 1 50 ? -10.781 -13.438 -7.105 1 98.81 50 HIS B N 1
ATOM 1791 C CA . HIS B 1 50 ? -12.125 -13.07 -6.68 1 98.81 50 HIS B CA 1
ATOM 1792 C C . HIS B 1 50 ? -12.188 -12.859 -5.172 1 98.81 50 HIS B C 1
ATOM 1794 O O . HIS B 1 50 ? -12.805 -11.906 -4.695 1 98.81 50 HIS B O 1
ATOM 1800 N N . GLY B 1 51 ? -11.547 -13.703 -4.469 1 98.75 51 GLY B N 1
ATOM 1801 C CA . GLY B 1 51 ? -11.492 -13.578 -3.021 1 98.75 51 GLY B CA 1
ATOM 1802 C C . GLY B 1 51 ? -10.781 -12.32 -2.557 1 98.75 51 GLY B C 1
ATOM 1803 O O . GLY B 1 51 ? -11.227 -11.656 -1.622 1 98.75 51 GLY B O 1
ATOM 1804 N N . LEU B 1 52 ? -9.719 -12 -3.201 1 98.81 52 LEU B N 1
ATOM 1805 C CA . LEU B 1 52 ? -8.969 -10.797 -2.863 1 98.81 52 LEU B CA 1
ATOM 1806 C C . LEU B 1 52 ? -9.805 -9.547 -3.078 1 98.81 52 LEU B C 1
ATOM 1808 O O . LEU B 1 52 ? -9.812 -8.641 -2.236 1 98.81 52 LEU B O 1
ATOM 1812 N N . TRP B 1 53 ? -10.516 -9.461 -4.16 1 98.88 53 TRP B N 1
ATOM 1813 C CA . TRP B 1 53 ? -11.367 -8.305 -4.434 1 98.88 53 TRP B CA 1
ATOM 1814 C C . TRP B 1 53 ? -12.5 -8.211 -3.414 1 98.88 53 TRP B C 1
ATOM 1816 O O . TRP B 1 53 ? -12.906 -7.113 -3.027 1 98.88 53 TRP B O 1
ATOM 1826 N N . ASN B 1 54 ? -13.031 -9.359 -3.025 1 98.94 54 ASN B N 1
ATOM 1827 C CA . ASN B 1 54 ? -14.055 -9.344 -1.979 1 98.94 54 ASN B CA 1
ATOM 1828 C C . ASN B 1 54 ? -13.477 -8.859 -0.649 1 98.94 54 ASN B C 1
ATOM 1830 O O . ASN B 1 54 ? -14.109 -8.07 0.053 1 98.94 54 ASN B O 1
ATOM 1834 N N . HIS B 1 55 ? -12.336 -9.312 -0.324 1 98.75 55 HIS B N 1
ATOM 1835 C CA . HIS B 1 55 ? -11.711 -8.891 0.922 1 98.75 55 HIS B CA 1
ATOM 1836 C C . HIS B 1 55 ? -11.484 -7.383 0.937 1 98.75 55 HIS B C 1
ATOM 1838 O O . HIS B 1 55 ? -11.742 -6.719 1.945 1 98.75 55 HIS B O 1
ATOM 1844 N N . LEU B 1 56 ? -10.984 -6.887 -0.158 1 98.81 56 LEU B N 1
ATOM 1845 C CA . LEU B 1 56 ? -10.734 -5.453 -0.26 1 98.81 56 LEU B CA 1
ATOM 1846 C C . LEU B 1 56 ? -12.023 -4.66 -0.07 1 98.81 56 LEU B C 1
ATOM 1848 O O . LEU B 1 56 ? -12.047 -3.674 0.671 1 98.81 56 LEU B O 1
ATOM 1852 N N . LEU B 1 57 ? -13.078 -5.074 -0.717 1 98.88 57 LEU B N 1
ATOM 1853 C CA . LEU B 1 57 ? -14.375 -4.422 -0.565 1 98.88 57 LEU B CA 1
ATOM 1854 C C . LEU B 1 57 ? -14.867 -4.516 0.876 1 98.88 57 LEU B C 1
ATOM 1856 O O . LEU B 1 57 ? -15.305 -3.518 1.452 1 98.88 57 LEU B O 1
ATOM 1860 N N . LEU B 1 58 ? -14.789 -5.695 1.421 1 98.62 58 LEU B N 1
ATOM 1861 C CA . LEU B 1 58 ? -15.242 -5.977 2.779 1 98.62 58 LEU B CA 1
ATOM 1862 C C . LEU B 1 58 ? -14.562 -5.043 3.779 1 98.62 58 LEU B C 1
ATOM 1864 O O . LEU B 1 58 ? -15.234 -4.43 4.613 1 98.62 58 LEU B O 1
ATOM 1868 N N . THR B 1 59 ? -13.281 -4.922 3.682 1 97.88 59 THR B N 1
ATOM 1869 C CA . THR B 1 59 ? -12.531 -4.117 4.641 1 97.88 59 THR B CA 1
ATOM 1870 C C . THR B 1 59 ? -12.781 -2.629 4.41 1 97.88 59 THR B C 1
ATOM 1872 O O . THR B 1 59 ? -12.805 -1.844 5.359 1 97.88 59 THR B O 1
ATOM 1875 N N . ASN B 1 60 ? -12.938 -2.225 3.131 1 98.62 60 ASN B N 1
ATOM 1876 C CA . ASN B 1 60 ? -13.336 -0.848 2.854 1 98.62 60 ASN B CA 1
ATOM 1877 C C . ASN B 1 60 ? -14.656 -0.494 3.537 1 98.62 60 ASN B C 1
ATOM 1879 O O . ASN B 1 60 ? -14.758 0.545 4.191 1 98.62 60 ASN B O 1
ATOM 1883 N N . LYS B 1 61 ? -15.625 -1.312 3.391 1 98.38 61 LYS B N 1
ATOM 1884 C CA . LYS B 1 61 ? -16.938 -1.08 3.99 1 98.38 61 LYS B CA 1
ATOM 1885 C C . LYS B 1 61 ? -16.859 -1.095 5.516 1 98.38 61 LYS B C 1
ATOM 1887 O O . LYS B 1 61 ? -17.5 -0.288 6.184 1 98.38 61 LYS B O 1
ATOM 1892 N N . SER B 1 62 ? -16.094 -1.979 6.027 1 96.94 62 SER B N 1
ATOM 1893 C CA . SER B 1 62 ? -15.93 -2.076 7.473 1 96.94 62 SER B CA 1
ATOM 1894 C C . SER B 1 62 ? -15.344 -0.792 8.047 1 96.94 62 SER B C 1
ATOM 1896 O O . SER B 1 62 ? -15.891 -0.224 9 1 96.94 62 SER B O 1
ATOM 1898 N N . TRP B 1 63 ? -14.25 -0.291 7.516 1 97.62 63 TRP B N 1
ATOM 1899 C CA . TRP B 1 63 ? -13.602 0.913 8.023 1 97.62 63 TRP B CA 1
ATOM 1900 C C . TRP B 1 63 ? -14.484 2.139 7.809 1 97.62 63 TRP B C 1
ATOM 1902 O O . TRP B 1 63 ? -14.578 3.002 8.688 1 97.62 63 TRP B O 1
ATOM 1912 N N . LEU B 1 64 ? -15.125 2.229 6.598 1 97.88 64 LEU B N 1
ATOM 1913 C CA . LEU B 1 64 ? -16.078 3.312 6.383 1 97.88 64 LEU B CA 1
ATOM 1914 C C . LEU B 1 64 ? -17.156 3.309 7.457 1 97.88 64 LEU B C 1
ATOM 1916 O 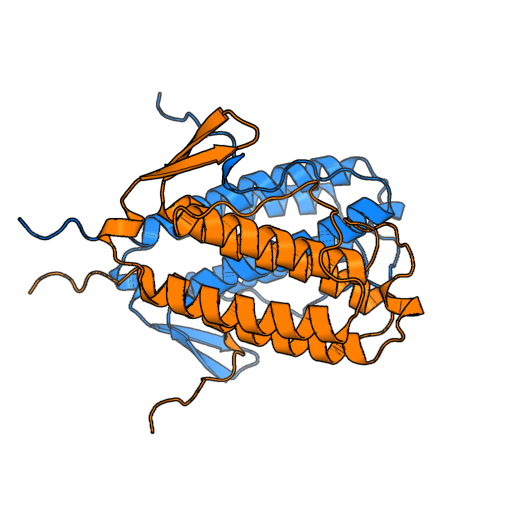O . LEU B 1 64 ? -17.547 4.367 7.945 1 97.88 64 LEU B O 1
ATOM 1920 N N . GLY B 1 65 ? -17.656 2.145 7.766 1 96.94 65 GLY B N 1
ATOM 1921 C CA . GLY B 1 65 ? -18.609 2.02 8.844 1 96.94 65 GLY B CA 1
ATOM 1922 C C . GLY B 1 65 ? -18.109 2.564 10.164 1 96.94 65 GLY B C 1
ATOM 1923 O O . GLY B 1 65 ? -18.844 3.244 10.891 1 96.94 65 GLY B O 1
ATOM 1924 N N . ARG B 1 66 ? -16.906 2.311 10.539 1 96.25 66 ARG B N 1
ATOM 1925 C CA . ARG B 1 66 ? -16.297 2.816 11.766 1 96.25 66 ARG B CA 1
ATOM 1926 C C . ARG B 1 66 ? -16.203 4.34 11.742 1 96.25 66 ARG B C 1
ATOM 1928 O O . ARG B 1 66 ? -16.516 5 12.734 1 96.25 66 ARG B O 1
ATOM 1935 N N . PHE B 1 67 ? -15.766 4.855 10.562 1 97.44 67 PHE B N 1
ATOM 1936 C CA . PHE B 1 67 ? -15.586 6.297 10.43 1 97.44 67 PHE B CA 1
ATOM 1937 C C . PHE B 1 67 ? -16.922 7.02 10.531 1 97.44 67 PHE B C 1
ATOM 1939 O O . PHE B 1 67 ? -17 8.148 11.031 1 97.44 67 PHE B O 1
ATOM 1946 N N . ASN B 1 68 ? -17.984 6.383 10.102 1 94.81 68 ASN B N 1
ATOM 1947 C CA . ASN B 1 68 ? -19.297 7.004 10.062 1 94.81 68 ASN B CA 1
ATOM 1948 C C . ASN B 1 68 ? -20.156 6.559 11.234 1 94.81 68 ASN B C 1
ATOM 1950 O O . ASN B 1 68 ? -21.359 6.855 11.281 1 94.81 68 ASN B O 1
ATOM 1954 N N . ASN B 1 69 ? -19.578 5.801 12.148 1 92.31 69 ASN B N 1
ATOM 1955 C CA . ASN B 1 69 ? -20.281 5.262 13.312 1 92.31 69 ASN B CA 1
ATOM 1956 C C . ASN B 1 69 ? -21.484 4.426 12.891 1 92.31 69 ASN B C 1
ATOM 1958 O O . ASN B 1 69 ? -22.562 4.543 13.484 1 92.31 69 ASN B O 1
ATOM 1962 N N . GLN B 1 70 ? -21.391 3.736 11.828 1 92.69 70 GLN B N 1
ATOM 1963 C CA . GLN B 1 70 ? -22.328 2.754 11.305 1 92.69 70 GLN B CA 1
ATOM 1964 C C . GLN B 1 70 ? -21.641 1.425 11.016 1 92.69 70 GLN B C 1
ATOM 1966 O O . GLN B 1 70 ? -21.297 1.136 9.867 1 92.69 70 GLN B O 1
ATOM 1971 N N . PRO B 1 71 ? -21.516 0.628 11.992 1 90.56 71 PRO B N 1
ATOM 1972 C CA . PRO B 1 71 ? -20.766 -0.616 11.836 1 90.56 71 PRO B CA 1
ATOM 1973 C C . PRO B 1 71 ? -21.266 -1.478 10.68 1 90.56 71 PRO B C 1
ATOM 1975 O O . PRO B 1 71 ? -22.484 -1.549 10.453 1 90.56 71 PRO B O 1
ATOM 1978 N N . PHE B 1 72 ? -20.344 -2.027 9.953 1 93.56 72 PHE B N 1
ATOM 1979 C CA . PHE B 1 72 ? -20.641 -2.986 8.891 1 93.56 72 PHE B CA 1
ATOM 1980 C C . PHE B 1 72 ? -20.484 -4.414 9.391 1 93.56 72 PHE B C 1
ATOM 1982 O O . PHE B 1 72 ? -19.406 -4.797 9.875 1 93.56 72 PHE B O 1
ATOM 1989 N N . PRO B 1 73 ? -21.531 -5.188 9.32 1 91.12 73 PRO B N 1
ATOM 1990 C CA . PRO B 1 73 ? -21.406 -6.566 9.797 1 91.12 73 PRO B CA 1
ATOM 1991 C C . PRO B 1 73 ? -20.453 -7.406 8.945 1 91.12 73 PRO B C 1
ATOM 1993 O O . PRO B 1 73 ? -20.484 -7.324 7.715 1 91.12 73 PRO B O 1
ATOM 1996 N N . MET B 1 74 ? -19.5 -8.07 9.57 1 91.62 74 MET B N 1
ATOM 1997 C CA . MET B 1 74 ? -18.531 -8.953 8.93 1 91.62 74 MET B CA 1
ATOM 1998 C C . MET B 1 74 ? -18.484 -10.305 9.633 1 91.62 74 MET B C 1
ATOM 2000 O O . MET B 1 74 ? -18.297 -10.367 10.852 1 91.62 74 MET B O 1
ATOM 2004 N N . LYS B 1 75 ? -18.672 -11.359 8.875 1 92.56 75 LYS B N 1
ATOM 2005 C CA . LYS B 1 75 ? -18.641 -12.703 9.445 1 92.56 75 LYS B CA 1
ATOM 2006 C C . LYS B 1 75 ? -17.219 -13.219 9.57 1 92.56 75 LYS B C 1
ATOM 2008 O O . LYS B 1 75 ? -16.875 -13.922 10.531 1 92.56 75 LYS B O 1
ATOM 2013 N N . SER B 1 76 ? -16.391 -12.898 8.586 1 95.31 76 SER B N 1
ATOM 2014 C CA . SER B 1 76 ? -14.984 -13.281 8.539 1 95.31 76 SER B CA 1
ATOM 2015 C C . SER B 1 76 ? -14.211 -12.438 7.535 1 95.31 76 SER B C 1
ATOM 2017 O O . SER B 1 76 ? -14.812 -11.75 6.703 1 95.31 76 SER B O 1
ATOM 2019 N N . LEU B 1 77 ? -12.938 -12.516 7.641 1 94.69 77 LEU B N 1
ATOM 2020 C CA . LEU B 1 77 ? -12.094 -11.703 6.773 1 94.69 77 LEU B CA 1
ATOM 2021 C C . LEU B 1 77 ? -12.141 -12.219 5.336 1 94.69 77 LEU B C 1
ATOM 2023 O O . LEU B 1 77 ? -11.805 -11.492 4.402 1 94.69 77 LEU B O 1
ATOM 2027 N N . ASP B 1 78 ? -12.484 -13.484 5.121 1 96.69 78 ASP B N 1
ATOM 2028 C CA . ASP B 1 78 ? -12.531 -14.023 3.768 1 96.69 78 ASP B CA 1
ATOM 2029 C C . ASP B 1 78 ? -13.977 -14.18 3.287 1 96.69 78 ASP B C 1
ATOM 2031 O O . ASP B 1 78 ? -14.242 -14.906 2.332 1 96.69 78 ASP B O 1
ATOM 2035 N N . GLU B 1 79 ? -14.883 -13.461 3.986 1 97.88 79 GLU B N 1
ATOM 2036 C CA . GLU B 1 79 ? -16.281 -13.461 3.559 1 97.88 79 GLU B CA 1
ATOM 2037 C C . GLU B 1 79 ? -16.406 -12.992 2.113 1 97.88 79 GLU B C 1
ATOM 2039 O O . GLU B 1 79 ? -15.781 -12.008 1.715 1 97.88 79 GLU B O 1
ATOM 2044 N N . ILE B 1 80 ? -17.219 -13.758 1.323 1 98.62 80 ILE B N 1
ATOM 2045 C CA . ILE B 1 80 ? -17.562 -13.352 -0.036 1 98.62 80 ILE B CA 1
ATOM 2046 C C . ILE B 1 80 ? -18.859 -12.555 -0.028 1 98.62 80 ILE B C 1
ATOM 2048 O O . ILE B 1 80 ? -19.953 -13.133 0.093 1 98.62 80 ILE B O 1
ATOM 2052 N N . LEU B 1 81 ? -18.797 -11.266 -0.181 1 98.5 81 LEU B N 1
ATOM 2053 C CA . LEU B 1 81 ? -19.969 -10.398 -0.188 1 98.5 81 LEU B CA 1
ATOM 2054 C C . LEU B 1 81 ? -20.766 -10.57 -1.479 1 98.5 81 LEU B C 1
ATOM 2056 O O . LEU B 1 81 ? -22 -10.547 -1.461 1 98.5 81 LEU B O 1
ATOM 2060 N N . PHE B 1 82 ? -20.016 -10.688 -2.607 1 98.75 82 PHE B N 1
ATOM 2061 C CA . PHE B 1 82 ? -20.641 -10.82 -3.918 1 98.75 82 PHE B CA 1
ATOM 2062 C C . PHE B 1 82 ? -20.016 -11.969 -4.703 1 98.75 82 PHE B C 1
ATOM 2064 O O . PHE B 1 82 ? -18.812 -11.969 -4.961 1 98.75 82 PHE B O 1
ATOM 2071 N N . GLU B 1 83 ? -20.812 -12.867 -5.105 1 98.5 83 GLU B N 1
ATOM 2072 C CA . GLU B 1 83 ? -20.406 -13.93 -6.008 1 98.5 83 GLU B CA 1
ATOM 2073 C C . GLU B 1 83 ? -20.359 -13.445 -7.453 1 98.5 83 GLU B C 1
ATOM 2075 O O . GLU B 1 83 ? -19.516 -13.883 -8.242 1 98.5 83 GLU B O 1
ATOM 2080 N N . ASP B 1 84 ? -21.281 -12.617 -7.742 1 98.62 84 ASP B N 1
ATOM 2081 C CA . ASP B 1 84 ? -21.391 -12.102 -9.102 1 98.62 84 ASP B CA 1
ATOM 2082 C C . ASP B 1 84 ? -20.359 -11 -9.359 1 98.62 84 ASP B C 1
ATOM 2084 O O . ASP B 1 84 ? -20.328 -10 -8.633 1 98.62 84 ASP B O 1
ATOM 2088 N N . TRP B 1 85 ? -19.609 -11.188 -10.43 1 98.62 85 TRP B N 1
ATOM 2089 C CA . TRP B 1 85 ? -18.484 -10.289 -10.719 1 98.62 85 TRP B CA 1
ATOM 2090 C C . TRP B 1 85 ? -18.984 -8.875 -11.023 1 98.62 85 TRP B C 1
ATOM 2092 O O . TRP B 1 85 ? -18.422 -7.895 -10.547 1 98.62 85 TRP B O 1
ATOM 2102 N N . ASP B 1 86 ? -20.047 -8.758 -11.789 1 98.5 86 ASP B N 1
ATOM 2103 C CA . ASP B 1 86 ? -20.562 -7.441 -12.148 1 98.5 86 ASP B CA 1
ATOM 2104 C C . ASP B 1 86 ? -21.094 -6.707 -10.914 1 98.5 86 ASP B C 1
ATOM 2106 O O . ASP B 1 86 ? -20.891 -5.496 -10.781 1 98.5 86 ASP B O 1
ATOM 2110 N N . GLU B 1 87 ? -21.734 -7.41 -10.055 1 98.81 87 GLU B N 1
ATOM 2111 C CA . GLU B 1 87 ? -22.203 -6.812 -8.812 1 98.81 87 GLU B CA 1
ATOM 2112 C C . GLU B 1 87 ? -21.047 -6.379 -7.922 1 98.81 87 GLU B C 1
ATOM 2114 O O . GLU B 1 87 ? -21.094 -5.32 -7.293 1 98.81 87 GLU B O 1
ATOM 2119 N N . LEU B 1 88 ? -20.047 -7.23 -7.875 1 98.88 88 LEU B N 1
ATOM 2120 C CA . LEU B 1 88 ? -18.859 -6.895 -7.105 1 98.88 88 LEU B CA 1
ATOM 2121 C C . LEU B 1 88 ? -18.219 -5.613 -7.625 1 98.88 88 LEU B C 1
ATOM 2123 O O . LEU B 1 88 ? -17.891 -4.711 -6.844 1 98.88 88 LEU B O 1
ATOM 2127 N N . GLN B 1 89 ? -18.062 -5.492 -8.93 1 98.75 89 GLN B N 1
ATOM 2128 C CA . GLN B 1 89 ? -17.484 -4.305 -9.547 1 98.75 89 GLN B CA 1
ATOM 2129 C C . GLN B 1 89 ? -18.312 -3.062 -9.234 1 98.75 89 GLN B C 1
ATOM 2131 O O . GLN B 1 89 ? -17.766 -2.012 -8.891 1 98.75 89 GLN B O 1
ATOM 2136 N N . ALA B 1 90 ? -19.609 -3.186 -9.391 1 98.81 90 ALA B N 1
ATOM 2137 C CA . ALA B 1 90 ? -20.5 -2.059 -9.141 1 98.81 90 ALA B CA 1
ATOM 2138 C C . ALA B 1 90 ? -20.406 -1.589 -7.695 1 98.81 90 ALA B C 1
ATOM 2140 O O . ALA B 1 90 ? -20.422 -0.386 -7.422 1 98.81 90 ALA B O 1
ATOM 2141 N N . GLU B 1 91 ? -20.281 -2.555 -6.801 1 98.88 91 GLU B N 1
ATOM 2142 C CA . GLU B 1 91 ? -20.219 -2.182 -5.391 1 98.88 91 GLU B CA 1
ATOM 2143 C C . GLU B 1 91 ? -18.875 -1.541 -5.055 1 98.88 91 GLU B C 1
ATOM 2145 O O . GLU B 1 91 ? -18.797 -0.643 -4.215 1 98.88 91 GLU B O 1
ATOM 2150 N N . HIS B 1 92 ? -17.797 -2.033 -5.668 1 98.88 92 HIS B N 1
ATOM 2151 C CA . HIS B 1 92 ? -16.516 -1.335 -5.52 1 98.88 92 HIS B CA 1
ATOM 2152 C C . HIS B 1 92 ? -16.641 0.123 -5.949 1 98.88 92 HIS B C 1
ATOM 2154 O O . HIS B 1 92 ? -16.172 1.022 -5.246 1 98.88 92 HIS B O 1
ATOM 2160 N N . ALA B 1 93 ? -17.266 0.367 -7.098 1 98.81 93 ALA B N 1
ATOM 2161 C CA . ALA B 1 93 ? -17.422 1.729 -7.598 1 98.81 93 ALA B CA 1
ATOM 2162 C C . ALA B 1 93 ? -18.219 2.58 -6.617 1 98.81 93 ALA B C 1
ATOM 2164 O O . ALA B 1 93 ? -17.859 3.723 -6.332 1 98.81 93 ALA B O 1
ATOM 2165 N N . ARG B 1 94 ? -19.297 2.057 -6.117 1 98.81 94 ARG B N 1
ATOM 2166 C CA . ARG B 1 94 ? -20.125 2.764 -5.145 1 98.81 94 ARG B CA 1
ATOM 2167 C C . ARG B 1 94 ? -19.344 3.072 -3.877 1 98.81 94 ARG B C 1
ATOM 2169 O O . ARG B 1 94 ? -19.391 4.195 -3.367 1 98.81 94 ARG B O 1
ATOM 2176 N N . THR B 1 95 ? -18.625 2.105 -3.389 1 98.81 95 THR B N 1
ATOM 2177 C CA . THR B 1 95 ? -17.859 2.256 -2.162 1 98.81 95 THR B CA 1
ATOM 2178 C C . THR B 1 95 ? -16.719 3.26 -2.357 1 98.81 95 THR B C 1
ATOM 2180 O O . THR B 1 95 ? -16.422 4.055 -1.463 1 98.81 95 THR B O 1
ATOM 2183 N N . ASP B 1 96 ? -16.047 3.207 -3.545 1 98.81 96 ASP B N 1
ATOM 2184 C CA . ASP B 1 96 ? -15.008 4.18 -3.854 1 98.81 96 ASP B CA 1
ATOM 2185 C C . ASP B 1 96 ? -15.555 5.605 -3.809 1 98.81 96 ASP B C 1
ATOM 2187 O O . ASP B 1 96 ? -14.891 6.52 -3.318 1 98.81 96 ASP B O 1
ATOM 2191 N N . ALA B 1 97 ? -16.75 5.797 -4.324 1 98.81 97 ALA B N 1
ATOM 2192 C CA . ALA B 1 97 ? -17.391 7.109 -4.273 1 98.81 97 ALA B CA 1
ATOM 2193 C C . ALA B 1 97 ? -17.641 7.543 -2.834 1 98.81 97 ALA B C 1
ATOM 2195 O O . ALA B 1 97 ? -17.453 8.711 -2.49 1 98.81 97 ALA B O 1
ATOM 2196 N N . LEU B 1 98 ? -18.078 6.637 -1.984 1 98.81 98 LEU B N 1
ATOM 2197 C CA . LEU B 1 98 ? -18.297 6.934 -0.574 1 98.81 98 LEU B CA 1
ATOM 2198 C C . LEU B 1 98 ? -16.984 7.273 0.129 1 98.81 98 LEU B C 1
ATOM 2200 O O . LEU B 1 98 ? -16.953 8.172 0.976 1 98.81 98 LEU B O 1
ATOM 2204 N N . ILE B 1 99 ? -15.922 6.578 -0.213 1 98.81 99 ILE B N 1
ATOM 2205 C CA . ILE B 1 99 ? -14.617 6.852 0.366 1 98.81 99 ILE B CA 1
ATOM 2206 C C . ILE B 1 99 ? -14.141 8.242 -0.054 1 98.81 99 ILE B C 1
ATOM 2208 O O . ILE B 1 99 ? -13.594 8.984 0.758 1 98.81 99 ILE B O 1
ATOM 2212 N N . ALA B 1 100 ? -14.359 8.578 -1.346 1 98.69 100 ALA B N 1
ATOM 2213 C CA . ALA B 1 100 ? -14.008 9.914 -1.817 1 98.69 100 ALA B CA 1
ATOM 2214 C C . ALA B 1 100 ? -14.789 10.984 -1.066 1 98.69 100 ALA B C 1
ATOM 2216 O O . ALA B 1 100 ? -14.227 12 -0.659 1 98.69 100 ALA B O 1
ATOM 2217 N N . SER B 1 101 ? -16.078 10.773 -0.852 1 98.69 101 SER B N 1
ATOM 2218 C CA . SER B 1 101 ? -16.922 11.695 -0.093 1 98.69 101 SER B CA 1
ATOM 2219 C C . SER B 1 101 ? -16.453 11.812 1.352 1 98.69 101 SER B C 1
ATOM 2221 O O . SER B 1 101 ? -16.391 12.914 1.901 1 98.69 101 SER B O 1
ATOM 2223 N N . PHE B 1 102 ? -16.188 10.703 1.958 1 98.62 102 PHE B N 1
ATOM 2224 C CA . PHE B 1 102 ? -15.664 10.68 3.318 1 98.62 102 PHE B CA 1
ATOM 2225 C C . PHE B 1 102 ? -14.383 11.508 3.418 1 98.62 102 PHE B C 1
ATOM 2227 O O . PHE B 1 102 ? -14.25 12.344 4.309 1 98.62 102 PHE B O 1
ATOM 2234 N N . ALA B 1 103 ? -13.383 11.227 2.451 1 98.62 103 ALA B N 1
ATOM 2235 C CA . ALA B 1 103 ? -12.117 11.945 2.467 1 98.62 103 ALA B CA 1
ATOM 2236 C C . ALA B 1 103 ? -12.336 13.453 2.4 1 98.62 103 ALA B C 1
ATOM 2238 O O . ALA B 1 103 ? -11.602 14.219 3.031 1 98.62 103 ALA B O 1
ATOM 2239 N N . ALA B 1 104 ? -13.375 13.883 1.672 1 98.12 104 ALA B N 1
ATOM 2240 C CA . ALA B 1 104 ? -13.688 15.297 1.484 1 98.12 104 ALA B CA 1
ATOM 2241 C C . ALA B 1 104 ? -14.227 15.914 2.77 1 98.12 104 ALA B C 1
ATOM 2243 O O . ALA B 1 104 ? -14.289 17.141 2.9 1 98.12 104 ALA B O 1
ATOM 2244 N N . THR B 1 105 ? -14.648 15.094 3.701 1 98.06 105 THR B N 1
ATOM 2245 C CA . THR B 1 105 ? -15.219 15.609 4.941 1 98.06 105 THR B CA 1
ATOM 2246 C C . THR B 1 105 ? -14.133 15.789 5.996 1 98.06 105 THR B C 1
ATOM 2248 O O . THR B 1 105 ? -14.367 16.406 7.039 1 98.06 105 THR B O 1
ATOM 2251 N N . LEU B 1 106 ? -12.969 15.281 5.793 1 98 106 LEU B N 1
ATOM 2252 C CA . LEU B 1 106 ? -11.898 15.328 6.781 1 98 106 LEU B CA 1
ATOM 2253 C C . LEU B 1 106 ? -11.453 16.766 7.043 1 98 106 LEU B C 1
ATOM 2255 O O . LEU B 1 106 ? -11.414 17.578 6.121 1 98 106 LEU B O 1
ATOM 2259 N N . THR B 1 107 ? -11.148 17.109 8.258 1 97 107 THR B N 1
ATOM 2260 C CA . THR B 1 107 ? -10.539 18.359 8.703 1 97 107 THR B CA 1
ATOM 2261 C C . THR B 1 107 ? -9.328 18.078 9.594 1 97 107 THR B C 1
ATOM 2263 O O . THR B 1 107 ? -9.18 16.984 10.125 1 97 107 THR B O 1
ATOM 2266 N N . PRO B 1 108 ? -8.477 19.078 9.656 1 95 108 PRO B N 1
ATOM 2267 C CA . PRO B 1 108 ? -7.355 18.891 10.586 1 95 108 PRO B CA 1
ATOM 2268 C C . PRO B 1 108 ? -7.809 18.531 12 1 95 108 PRO B C 1
ATOM 2270 O O . PRO B 1 108 ? -7.141 17.766 12.688 1 95 108 PRO B O 1
ATOM 2273 N N . GLU B 1 109 ? -8.922 19.062 12.406 1 96 109 GLU B N 1
ATOM 2274 C CA . GLU B 1 109 ? -9.453 18.766 13.742 1 96 109 GLU B CA 1
ATOM 2275 C C . GLU B 1 109 ? -9.859 17.312 13.867 1 96 109 GLU B C 1
ATOM 2277 O O . GLU B 1 109 ? -9.609 16.672 14.891 1 96 109 GLU B O 1
ATOM 2282 N N . ILE B 1 110 ? -10.469 16.797 12.891 1 97.12 110 ILE B N 1
ATOM 2283 C CA . ILE B 1 110 ? -10.859 15.383 12.883 1 97.12 110 ILE B CA 1
ATOM 2284 C C . ILE B 1 110 ? -9.617 14.5 12.922 1 97.12 110 ILE B C 1
ATOM 2286 O O . ILE B 1 110 ? -9.531 13.57 13.727 1 97.12 110 ILE B O 1
ATOM 2290 N N . LEU B 1 111 ? -8.641 14.805 12.086 1 97.44 111 LEU B N 1
ATOM 2291 C CA . LEU B 1 111 ? -7.414 14.016 12.016 1 97.44 111 LEU B CA 1
ATOM 2292 C C . LEU B 1 111 ? -6.688 14.016 13.359 1 97.44 111 LEU B C 1
ATOM 2294 O O . LEU B 1 111 ? -6.035 13.031 13.711 1 97.44 111 LEU B O 1
ATOM 2298 N N . ASP B 1 112 ? -6.832 15.062 14.078 1 96.06 112 ASP B N 1
ATOM 2299 C CA . ASP B 1 112 ? -6.148 15.211 15.359 1 96.06 112 ASP B CA 1
ATOM 2300 C C . ASP B 1 112 ? -6.949 14.562 16.484 1 96.06 112 ASP B C 1
ATOM 2302 O O . ASP B 1 112 ? -6.492 14.508 17.625 1 96.06 112 ASP B O 1
ATOM 2306 N N . SER B 1 113 ? -8.07 14.055 16.25 1 96.81 113 SER B N 1
ATOM 2307 C CA . SER B 1 113 ? -8.945 13.469 17.266 1 96.81 113 SER B CA 1
ATOM 2308 C C . SER B 1 113 ? -8.672 11.977 17.422 1 96.81 113 SER B C 1
ATOM 2310 O O . SER B 1 113 ? -7.613 11.484 17.031 1 96.81 113 SER B O 1
ATOM 2312 N N . THR B 1 114 ? -9.555 11.312 18.141 1 97.19 114 THR B N 1
ATOM 2313 C CA . THR B 1 114 ? -9.477 9.883 18.406 1 97.19 114 THR B CA 1
ATOM 2314 C C . THR B 1 114 ? -10.695 9.164 17.828 1 97.19 114 THR B C 1
ATOM 2316 O O . THR B 1 114 ? -11.82 9.625 17.969 1 97.19 114 THR B O 1
ATOM 2319 N N . LEU B 1 115 ? -10.43 8.102 17.094 1 97.12 115 LEU B N 1
ATOM 2320 C CA . LEU B 1 115 ? -11.5 7.234 16.625 1 97.12 115 LEU B CA 1
ATOM 2321 C C . LEU B 1 115 ? -11.82 6.152 17.641 1 97.12 115 LEU B C 1
ATOM 2323 O O . LEU B 1 115 ? -10.922 5.426 18.078 1 97.12 115 LEU B O 1
ATOM 2327 N N . LYS B 1 116 ? -13.023 6.066 18.078 1 95.56 116 LYS B N 1
ATOM 2328 C CA . LYS B 1 116 ? -13.5 5.008 18.969 1 95.56 116 LYS B CA 1
ATOM 2329 C C . LYS B 1 116 ? -14.422 4.047 18.234 1 95.56 116 LYS B C 1
ATOM 2331 O O . LYS B 1 116 ? -15.328 4.477 17.5 1 95.56 116 LYS B O 1
ATOM 2336 N N . PHE B 1 117 ? -14.094 2.713 18.328 1 92.06 117 PHE B N 1
ATOM 2337 C CA . PHE B 1 117 ? -14.93 1.71 17.672 1 92.06 117 PHE B CA 1
ATOM 2338 C C . PHE B 1 117 ? -14.875 0.386 18.422 1 92.06 117 PHE B C 1
ATOM 2340 O O . PHE B 1 117 ? -14.125 0.247 19.391 1 92.06 117 PHE B O 1
ATOM 2347 N N . VAL B 1 118 ? -15.766 -0.515 18.031 1 87.25 118 VAL B N 1
ATOM 2348 C CA . VAL B 1 118 ? -15.828 -1.832 18.656 1 87.25 118 VAL B CA 1
ATOM 2349 C C . VAL B 1 118 ? -15.344 -2.895 17.672 1 87.25 118 VAL B C 1
ATOM 2351 O O . VAL B 1 118 ? -15.727 -2.891 16.5 1 87.25 118 VAL B O 1
ATOM 2354 N N . ARG B 1 119 ? -14.422 -3.705 18.125 1 82.44 119 ARG B N 1
ATOM 2355 C CA . ARG B 1 119 ? -13.914 -4.852 17.375 1 82.44 119 ARG B CA 1
ATOM 2356 C C . ARG B 1 119 ? -14.07 -6.141 18.172 1 82.44 119 ARG B C 1
ATOM 2358 O O . ARG B 1 119 ? -13.484 -6.285 19.25 1 82.44 119 ARG B O 1
ATOM 2365 N N . MET B 1 120 ? -14.836 -7.055 17.547 1 81.56 120 MET B N 1
ATOM 2366 C CA . MET B 1 120 ? -15.078 -8.328 18.219 1 81.56 120 MET B CA 1
ATOM 2367 C C . MET B 1 120 ? -15.547 -8.102 19.656 1 81.56 120 MET B C 1
ATOM 2369 O O . MET B 1 120 ? -15.023 -8.711 20.594 1 81.56 120 MET B O 1
ATOM 2373 N N . GLY B 1 121 ? -16.344 -7.148 19.938 1 83.81 121 GLY B N 1
ATOM 2374 C CA . GLY B 1 121 ? -16.984 -6.91 21.219 1 83.81 121 GLY B CA 1
ATOM 2375 C C . GLY B 1 121 ? -16.141 -6.055 22.141 1 83.81 121 GLY B C 1
ATOM 2376 O O . GLY B 1 121 ? -16.578 -5.715 23.25 1 83.81 121 GLY B O 1
ATOM 2377 N N . GLU B 1 122 ? -14.984 -5.695 21.766 1 88.62 122 GLU B N 1
ATOM 2378 C CA . GLU B 1 122 ? -14.086 -4.918 22.625 1 88.62 122 GLU B CA 1
ATOM 2379 C C . GLU B 1 122 ? -13.938 -3.49 22.109 1 88.62 122 GLU B C 1
ATOM 2381 O O . GLU B 1 122 ? -13.734 -3.277 20.906 1 88.62 122 GLU B O 1
ATOM 2386 N N . ALA B 1 123 ? -14.016 -2.621 23.031 1 91.56 123 ALA B N 1
ATOM 2387 C CA . ALA B 1 123 ? -13.812 -1.216 22.688 1 91.56 123 ALA B CA 1
ATOM 2388 C C . ALA B 1 123 ? -12.359 -0.938 22.328 1 91.56 123 ALA B C 1
ATOM 2390 O O . ALA B 1 123 ? -11.445 -1.392 23.031 1 91.56 123 ALA B O 1
ATOM 2391 N N . ARG B 1 124 ? -12.133 -0.242 21.203 1 92.12 124 ARG B N 1
ATOM 2392 C CA . ARG B 1 124 ? -10.797 0.123 20.734 1 92.12 124 ARG B CA 1
ATOM 2393 C C . ARG B 1 124 ? -10.719 1.61 20.406 1 92.12 124 ARG B C 1
ATOM 2395 O O . ARG B 1 124 ? -11.734 2.242 20.109 1 92.12 124 ARG B O 1
ATOM 2402 N N . GLU B 1 125 ? -9.531 2.135 20.578 1 94.62 125 GLU B N 1
ATOM 2403 C CA . GLU B 1 125 ? -9.266 3.521 20.203 1 94.62 125 GLU B CA 1
ATOM 2404 C C . GLU B 1 125 ? -7.984 3.639 19.391 1 94.62 125 GLU B C 1
ATOM 2406 O O . GLU B 1 125 ? -7.004 2.939 19.656 1 94.62 125 GLU B O 1
ATOM 2411 N N . LEU B 1 126 ? -8.039 4.496 18.375 1 94.81 126 LEU B N 1
ATOM 2412 C CA . LEU B 1 126 ? -6.891 4.84 17.547 1 94.81 126 LEU B CA 1
ATOM 2413 C C . LEU B 1 126 ? -6.859 6.332 17.25 1 94.81 126 LEU B C 1
ATOM 2415 O O . LEU B 1 126 ? -7.906 6.969 17.109 1 94.81 126 LEU B O 1
ATOM 2419 N N . PRO B 1 127 ? -5.582 6.906 17.234 1 96.38 127 PRO B N 1
ATOM 2420 C CA . PRO B 1 127 ? -5.578 8.227 16.609 1 96.38 127 PRO B CA 1
ATOM 2421 C C . PRO B 1 127 ? -6.289 8.242 15.25 1 96.38 127 PRO B C 1
ATOM 2423 O O . PRO B 1 127 ? -6.09 7.34 14.438 1 96.38 127 PRO B O 1
ATOM 2426 N N . TYR B 1 128 ? -7.141 9.211 15.031 1 97.56 128 TYR B N 1
ATOM 2427 C CA . TYR B 1 128 ? -7.984 9.227 13.844 1 97.56 128 TYR B CA 1
ATOM 2428 C C . TYR B 1 128 ? -7.145 9.219 12.57 1 97.56 128 TYR B C 1
ATOM 2430 O O . TYR B 1 128 ? -7.441 8.477 11.633 1 97.56 128 TYR B O 1
ATOM 2438 N N . PHE B 1 129 ? -6.035 9.977 12.531 1 97.56 129 PHE B N 1
ATOM 2439 C CA . PHE B 1 129 ? -5.199 10.039 11.336 1 97.56 129 PHE B CA 1
ATOM 2440 C C . PHE B 1 129 ? -4.562 8.688 11.047 1 97.56 129 PHE B C 1
ATOM 2442 O O . PHE B 1 129 ? -4.355 8.32 9.891 1 97.56 129 PHE B O 1
ATOM 2449 N N . LEU B 1 130 ? -4.273 7.961 12.07 1 97.56 130 LEU B N 1
ATOM 2450 C CA . LEU B 1 130 ? -3.688 6.637 11.891 1 97.56 130 LEU B CA 1
ATOM 2451 C C . LEU B 1 130 ? -4.695 5.68 11.266 1 97.56 130 LEU B C 1
ATOM 2453 O O . LEU B 1 130 ? -4.34 4.879 10.398 1 97.56 130 LEU B O 1
ATOM 2457 N N . ALA B 1 131 ? -5.895 5.781 11.734 1 97.75 131 ALA B N 1
ATOM 2458 C CA . ALA B 1 131 ? -6.953 4.941 11.18 1 97.75 131 ALA B CA 1
ATOM 2459 C C . ALA B 1 131 ? -7.191 5.254 9.703 1 97.75 131 ALA B C 1
ATOM 2461 O O . ALA B 1 131 ? -7.312 4.344 8.883 1 97.75 131 ALA B O 1
ATOM 2462 N N . VAL B 1 132 ? -7.223 6.516 9.383 1 98.62 132 VAL B N 1
ATOM 2463 C CA . VAL B 1 132 ? -7.43 6.918 8 1 98.62 132 VAL B CA 1
ATOM 2464 C C . VAL B 1 132 ? -6.242 6.477 7.148 1 98.62 132 VAL B C 1
ATOM 2466 O O . VAL B 1 132 ? -6.418 5.949 6.047 1 98.62 132 VAL B O 1
ATOM 2469 N N . SER B 1 133 ? -5.023 6.676 7.629 1 98.56 133 SER B N 1
ATOM 2470 C CA . SER B 1 133 ? -3.828 6.223 6.926 1 98.56 133 SER B CA 1
ATOM 2471 C C . SER B 1 133 ? -3.867 4.715 6.684 1 98.56 133 SER B C 1
ATOM 2473 O O . SER B 1 133 ? -3.465 4.242 5.617 1 98.56 133 SER B O 1
ATOM 2475 N N . HIS B 1 134 ? -4.359 4.008 7.652 1 98.31 134 HIS B N 1
ATOM 2476 C CA . HIS B 1 134 ? -4.434 2.557 7.539 1 98.31 134 HIS B CA 1
ATOM 2477 C C . HIS B 1 134 ? -5.395 2.141 6.43 1 98.31 134 HIS B C 1
ATOM 2479 O O . HIS B 1 134 ? -5.125 1.192 5.691 1 98.31 134 HIS B O 1
ATOM 2485 N N . LEU B 1 135 ? -6.531 2.807 6.355 1 98.62 135 LEU B N 1
ATOM 2486 C CA . LEU B 1 135 ? -7.48 2.484 5.293 1 98.62 135 LEU B CA 1
ATOM 2487 C C . LEU B 1 135 ? -6.785 2.465 3.936 1 98.62 135 LEU B C 1
ATOM 2489 O O . LEU B 1 135 ? -6.844 1.464 3.219 1 98.62 135 LEU B O 1
ATOM 2493 N N . PHE B 1 136 ? -6.098 3.502 3.611 1 98.75 136 PHE B N 1
ATOM 2494 C CA . PHE B 1 136 ? -5.496 3.627 2.289 1 98.75 136 PHE B CA 1
ATOM 2495 C C . PHE B 1 136 ? -4.273 2.727 2.166 1 98.75 136 PHE B C 1
ATOM 2497 O O . PHE B 1 136 ? -4.02 2.156 1.102 1 98.75 136 PHE B O 1
ATOM 2504 N N . ASN B 1 137 ? -3.49 2.561 3.191 1 98.56 137 ASN B N 1
ATOM 2505 C CA . ASN B 1 137 ? -2.359 1.638 3.201 1 98.56 137 ASN B CA 1
ATOM 2506 C C . ASN B 1 137 ? -2.805 0.2 2.951 1 98.56 137 ASN B C 1
ATOM 2508 O O . ASN B 1 137 ? -2.188 -0.518 2.162 1 98.56 137 ASN B O 1
ATOM 2512 N N . HIS B 1 138 ? -3.832 -0.181 3.648 1 98.62 138 HIS B N 1
ATOM 2513 C CA . HIS B 1 138 ? -4.398 -1.52 3.525 1 98.62 138 HIS B CA 1
ATOM 2514 C C . HIS B 1 138 ? -4.883 -1.784 2.104 1 98.62 138 HIS B C 1
ATOM 2516 O O . HIS B 1 138 ? -4.641 -2.859 1.551 1 98.62 138 HIS B O 1
ATOM 2522 N N . GLN B 1 139 ? -5.555 -0.789 1.566 1 98.69 139 GLN B N 1
ATOM 2523 C CA . GLN B 1 139 ? -6.008 -0.897 0.182 1 98.69 139 GLN B CA 1
ATOM 2524 C C . GLN B 1 139 ? -4.836 -1.163 -0.758 1 98.69 139 GLN B C 1
ATOM 2526 O O . GLN B 1 139 ? -4.895 -2.068 -1.595 1 98.69 139 GLN B O 1
ATOM 2531 N N . THR B 1 140 ? -3.816 -0.371 -0.613 1 98.62 140 THR B N 1
ATOM 2532 C CA . THR B 1 140 ? -2.645 -0.495 -1.471 1 98.62 140 THR B CA 1
ATOM 2533 C C . THR B 1 140 ? -1.991 -1.864 -1.301 1 98.62 140 THR B C 1
ATOM 2535 O O . THR B 1 140 ? -1.595 -2.496 -2.283 1 98.62 140 THR B O 1
ATOM 2538 N N . HIS B 1 141 ? -1.905 -2.348 -0.076 1 98.56 141 HIS B N 1
ATOM 2539 C CA . HIS B 1 141 ? -1.349 -3.664 0.218 1 98.56 141 HIS B CA 1
ATOM 2540 C C . HIS B 1 141 ? -2.094 -4.758 -0.539 1 98.56 141 HIS B C 1
ATOM 2542 O O . HIS B 1 141 ? -1.479 -5.559 -1.247 1 98.56 141 HIS B O 1
ATOM 2548 N N . HIS B 1 142 ? -3.34 -4.758 -0.469 1 98.56 142 HIS B N 1
ATOM 2549 C CA . HIS B 1 142 ? -4.109 -5.84 -1.075 1 98.56 142 HIS B CA 1
ATOM 2550 C C . HIS B 1 142 ? -4.195 -5.672 -2.588 1 98.56 142 HIS B C 1
ATOM 2552 O O . HIS B 1 142 ? -4.227 -6.664 -3.324 1 98.56 142 HIS B O 1
ATOM 2558 N N . ARG B 1 143 ? -4.176 -4.422 -3.086 1 98.69 143 ARG B N 1
ATOM 2559 C CA . ARG B 1 143 ? -4.023 -4.258 -4.527 1 98.69 143 ARG B CA 1
ATOM 2560 C C . ARG B 1 143 ? -2.678 -4.793 -5.004 1 98.69 143 ARG B C 1
ATOM 2562 O O . ARG B 1 143 ? -2.568 -5.312 -6.113 1 98.69 143 ARG B O 1
ATOM 2569 N N . GLY B 1 144 ? -1.625 -4.625 -4.168 1 98.44 144 GLY B N 1
ATOM 2570 C CA . GLY B 1 144 ? -0.357 -5.262 -4.484 1 98.44 144 GLY B CA 1
ATOM 2571 C C . GLY B 1 144 ? -0.471 -6.766 -4.652 1 98.44 144 GLY B C 1
ATOM 2572 O O . GLY B 1 144 ? 0.081 -7.332 -5.598 1 98.44 144 GLY B O 1
ATOM 2573 N N . GLN B 1 145 ? -1.168 -7.402 -3.791 1 98.31 145 GLN B N 1
ATOM 2574 C CA . GLN B 1 145 ? -1.403 -8.836 -3.904 1 98.31 145 GLN B CA 1
ATOM 2575 C C . GLN B 1 145 ? -2.178 -9.172 -5.176 1 98.31 145 GLN B C 1
ATOM 2577 O O . GLN B 1 145 ? -1.854 -10.133 -5.871 1 98.31 145 GLN B O 1
ATOM 2582 N N . ILE B 1 146 ? -3.148 -8.344 -5.441 1 98.56 146 ILE B N 1
ATOM 2583 C CA . ILE B 1 146 ? -3.965 -8.539 -6.637 1 98.56 146 ILE B CA 1
ATOM 2584 C C . ILE B 1 146 ? -3.084 -8.453 -7.883 1 98.56 146 ILE B C 1
ATOM 2586 O O . ILE B 1 146 ? -3.186 -9.297 -8.773 1 98.56 146 ILE B O 1
ATOM 2590 N N . THR B 1 147 ? -2.205 -7.5 -7.965 1 98.38 147 THR B N 1
ATOM 2591 C CA . THR B 1 147 ? -1.373 -7.34 -9.148 1 98.38 147 THR B CA 1
ATOM 2592 C C . THR B 1 147 ? -0.394 -8.5 -9.289 1 98.38 147 THR B C 1
ATOM 2594 O O . THR B 1 147 ? -0.013 -8.875 -10.398 1 98.38 147 THR B O 1
ATOM 2597 N N . ALA B 1 148 ? 0.004 -9.109 -8.164 1 97.44 148 ALA B N 1
ATOM 2598 C CA . ALA B 1 148 ? 0.821 -10.32 -8.234 1 97.44 148 ALA B CA 1
ATOM 2599 C C . ALA B 1 148 ? 0.05 -11.469 -8.883 1 97.44 148 ALA B C 1
ATOM 2601 O O . ALA B 1 148 ? 0.589 -12.188 -9.727 1 97.44 148 ALA B O 1
ATOM 2602 N N . VAL B 1 149 ? -1.169 -11.625 -8.484 1 97.19 149 VAL B N 1
ATOM 2603 C CA . VAL B 1 149 ? -2.006 -12.68 -9.047 1 97.19 149 VAL B CA 1
ATOM 2604 C C . VAL B 1 149 ? -2.264 -12.391 -10.523 1 97.19 149 VAL B C 1
ATOM 2606 O O . VAL B 1 149 ? -2.256 -13.305 -11.352 1 97.19 149 VAL B O 1
ATOM 2609 N N . MET B 1 150 ? -2.537 -11.109 -10.82 1 97.62 150 MET B N 1
ATOM 2610 C CA . MET B 1 150 ? -2.752 -10.719 -12.211 1 97.62 150 MET B CA 1
ATOM 2611 C C . MET B 1 150 ? -1.577 -11.141 -13.086 1 97.62 150 MET B C 1
ATOM 2613 O O . MET B 1 150 ? -1.773 -11.688 -14.172 1 97.62 150 MET B O 1
ATOM 2617 N N . GLU B 1 151 ? -0.413 -10.938 -12.609 1 96.25 151 GLU B N 1
ATOM 2618 C CA . GLU B 1 151 ? 0.775 -11.359 -13.344 1 96.25 151 GLU B CA 1
ATOM 2619 C C . GLU B 1 151 ? 0.781 -12.867 -13.57 1 96.25 151 GLU B C 1
ATOM 2621 O O . GLU B 1 151 ? 1.144 -13.336 -14.656 1 96.25 151 GLU B O 1
ATOM 2626 N N . GLN B 1 152 ? 0.365 -13.625 -12.648 1 93.75 152 GLN B N 1
ATOM 2627 C CA . GLN B 1 152 ? 0.349 -15.078 -12.719 1 93.75 152 GLN B CA 1
ATOM 2628 C C . GLN B 1 152 ? -0.59 -15.57 -13.82 1 93.75 152 GLN B C 1
ATOM 2630 O O . GLN B 1 152 ? -0.358 -16.625 -14.422 1 93.75 152 GLN B O 1
ATOM 2635 N N . ILE B 1 153 ? -1.557 -14.812 -14.078 1 94.62 153 ILE B N 1
ATOM 2636 C CA . ILE B 1 153 ? -2.557 -15.289 -15.023 1 94.62 153 ILE B CA 1
ATOM 2637 C C . ILE B 1 153 ? -2.469 -14.477 -16.312 1 94.62 153 ILE B C 1
ATOM 2639 O O . ILE B 1 153 ? -3.408 -14.469 -17.125 1 94.62 153 ILE B O 1
ATOM 2643 N N . GLY B 1 154 ? -1.431 -13.719 -16.422 1 95.06 154 GLY B N 1
ATOM 2644 C CA . GLY B 1 154 ? -1.074 -13.109 -17.688 1 95.06 154 GLY B CA 1
ATOM 2645 C C . GLY B 1 154 ? -1.734 -11.758 -17.906 1 95.06 154 GLY B C 1
ATOM 2646 O O . GLY B 1 154 ? -1.852 -11.297 -19.047 1 95.06 154 GLY B O 1
ATOM 2647 N N . LEU B 1 155 ? -2.264 -11.141 -16.859 1 97 155 LEU B N 1
ATOM 2648 C CA . LEU B 1 155 ? -2.861 -9.812 -16.969 1 97 155 LEU B CA 1
ATOM 2649 C C . LEU B 1 155 ? -1.828 -8.727 -16.672 1 97 155 LEU B C 1
ATOM 2651 O O . LEU B 1 155 ? -0.941 -8.914 -15.844 1 97 155 LEU B O 1
ATOM 2655 N N . ASP B 1 156 ? -1.995 -7.617 -17.328 1 94.88 156 ASP B N 1
ATOM 2656 C CA . ASP B 1 156 ? -1.128 -6.457 -17.141 1 94.88 156 ASP B CA 1
ATOM 2657 C C . ASP B 1 156 ? -1.825 -5.371 -16.328 1 94.88 156 ASP B C 1
ATOM 2659 O O . ASP B 1 156 ? -2.816 -4.789 -16.781 1 94.88 156 ASP B O 1
ATOM 2663 N N . CYS B 1 157 ? -1.271 -5.09 -15.188 1 93.81 157 CYS B N 1
ATOM 2664 C CA . CYS B 1 157 ? -1.911 -4.094 -14.336 1 93.81 157 CYS B CA 1
ATOM 2665 C C . CYS B 1 157 ? -1.57 -2.682 -14.797 1 93.81 157 CYS B C 1
ATOM 2667 O O . CYS B 1 157 ? -2.223 -1.718 -14.391 1 93.81 157 CYS B O 1
ATOM 2669 N N . GLY B 1 158 ? -0.554 -2.533 -15.688 1 93 158 GLY B N 1
ATOM 2670 C CA . GLY B 1 158 ? -0.165 -1.211 -16.156 1 93 158 GLY B CA 1
ATOM 2671 C C . GLY B 1 158 ? 0.531 -0.387 -15.086 1 93 158 GLY B C 1
ATOM 2672 O O . GLY B 1 158 ? 1.061 -0.935 -14.117 1 93 158 GLY B O 1
ATOM 2673 N N . VAL B 1 159 ? 0.564 0.952 -15.297 1 93.12 159 VAL B N 1
ATOM 2674 C CA . VAL B 1 159 ? 1.247 1.876 -14.391 1 93.12 159 VAL B CA 1
ATOM 2675 C C . VAL B 1 159 ? 0.44 2.037 -13.109 1 93.12 159 VAL B C 1
ATOM 2677 O O . VAL B 1 159 ? -0.791 2.111 -13.148 1 93.12 159 VAL B O 1
ATOM 2680 N N . THR B 1 160 ? 1.125 1.962 -11.992 1 94.44 160 THR B N 1
ATOM 2681 C CA . THR B 1 160 ? 0.412 2.037 -10.727 1 94.44 160 THR B CA 1
ATOM 2682 C C . THR B 1 160 ? 0.898 3.227 -9.898 1 94.44 160 THR B C 1
ATOM 2684 O O . THR B 1 160 ? 0.385 3.486 -8.812 1 94.44 160 THR B O 1
ATOM 2687 N N . ASP B 1 161 ? 1.807 4.055 -10.398 1 94.06 161 ASP B N 1
ATOM 2688 C CA . ASP B 1 161 ? 2.412 5.129 -9.625 1 94.06 161 ASP B CA 1
ATOM 2689 C C . ASP B 1 161 ? 1.422 6.27 -9.398 1 94.06 161 ASP B C 1
ATOM 2691 O O . ASP B 1 161 ? 0.671 6.637 -10.305 1 94.06 161 ASP B O 1
ATOM 2695 N N . LEU B 1 162 ? 1.459 6.836 -8.25 1 92.5 162 LEU B N 1
ATOM 2696 C CA . LEU B 1 162 ? 0.584 7.941 -7.879 1 92.5 162 LEU B CA 1
ATOM 2697 C C . LEU B 1 162 ? 0.747 9.109 -8.836 1 92.5 162 LEU B C 1
ATOM 2699 O O . LEU B 1 162 ? -0.225 9.805 -9.148 1 92.5 162 LEU B O 1
ATOM 2703 N N . GLY B 1 163 ? 1.981 9.383 -9.297 1 87.12 163 GLY B N 1
ATOM 2704 C CA . GLY B 1 163 ? 2.26 10.508 -10.164 1 87.12 163 GLY B CA 1
ATOM 2705 C C . GLY B 1 163 ? 1.697 10.336 -11.562 1 87.12 163 GLY B C 1
ATOM 2706 O O . GLY B 1 163 ? 1.622 11.305 -12.328 1 87.12 163 GLY B O 1
ATOM 2707 N N . ALA B 1 164 ? 1.317 9.148 -11.922 1 83.88 164 ALA B N 1
ATOM 2708 C CA . ALA B 1 164 ? 0.802 8.859 -13.258 1 83.88 164 ALA B CA 1
ATOM 2709 C C . ALA B 1 164 ? -0.716 9.008 -13.305 1 83.88 164 ALA B C 1
ATOM 2711 O O . ALA B 1 164 ? -1.332 8.828 -14.352 1 83.88 164 ALA B O 1
ATOM 2712 N N . MET B 1 165 ? -1.268 9.297 -12.133 1 84.12 165 MET B N 1
ATOM 2713 C CA . MET B 1 165 ? -2.719 9.469 -12.102 1 84.12 165 MET B CA 1
ATOM 2714 C C . MET B 1 165 ? -3.166 10.523 -13.094 1 84.12 165 MET B C 1
ATOM 2716 O O . MET B 1 165 ? -2.596 11.617 -13.141 1 84.12 165 MET B O 1
ATOM 2720 N N . PRO B 1 166 ? -4.07 10.117 -13.961 1 70 166 PRO B N 1
ATOM 2721 C CA . PRO B 1 166 ? -4.586 11.156 -14.852 1 70 166 PRO B CA 1
ATOM 2722 C C . PRO B 1 166 ? -5.18 12.344 -14.094 1 70 166 PRO B C 1
ATOM 2724 O O . PRO B 1 166 ? -5.766 12.172 -13.031 1 70 166 PRO B O 1
ATOM 2727 N N . MET B 1 167 ? -4.555 13.5 -14.148 1 56.88 167 MET B N 1
ATOM 2728 C CA . MET B 1 167 ? -5.141 14.703 -13.562 1 56.88 167 MET B CA 1
ATOM 2729 C C . MET B 1 167 ? -6.637 14.781 -13.852 1 56.88 167 MET B C 1
ATOM 2731 O O . MET B 1 167 ? -7.066 14.547 -14.984 1 56.88 167 MET B O 1
ATOM 2735 N N . MET B 1 168 ? -7.492 14.328 -12.984 1 39.59 168 MET B N 1
ATOM 2736 C CA . MET B 1 168 ? -8.906 14.617 -13.211 1 39.59 168 MET B CA 1
ATOM 2737 C C . MET B 1 168 ? -9.117 16.094 -13.5 1 39.59 168 MET B C 1
ATOM 2739 O O . MET B 1 168 ? -8.758 16.953 -12.688 1 39.59 168 MET B O 1
ATOM 2743 N N . ILE B 1 169 ? -8.891 16.609 -14.68 1 36.84 169 ILE B N 1
ATOM 2744 C CA . ILE B 1 169 ? -9.438 17.906 -15.086 1 36.84 169 ILE B CA 1
ATOM 2745 C C . ILE B 1 169 ? -10.891 18.016 -14.641 1 36.84 169 ILE B C 1
ATOM 2747 O O . ILE B 1 169 ? -11.758 17.281 -15.133 1 36.84 169 ILE B O 1
ATOM 2751 N N . GLY B 1 170 ? -11.266 17.953 -13.469 1 26.56 170 GLY B N 1
ATOM 2752 C CA . GLY B 1 170 ? -12.57 18.516 -13.18 1 26.56 170 GLY B CA 1
ATOM 2753 C C . GLY B 1 170 ? -12.727 19.938 -13.711 1 26.56 170 GLY B C 1
ATOM 2754 O O . GLY B 1 170 ? -13.82 20.5 -13.664 1 26.56 170 GLY B O 1
ATOM 2755 N N . LEU B 1 171 ? -11.836 20.984 -13.445 1 28.78 171 LEU B N 1
ATOM 2756 C CA . LEU B 1 171 ? -12.383 22.344 -13.555 1 28.78 171 LEU B CA 1
ATOM 2757 C C . LEU B 1 171 ? -12.859 22.609 -14.969 1 28.78 171 LEU B C 1
ATOM 2759 O O . LEU B 1 171 ? -12.062 22.656 -15.906 1 28.78 171 LEU B O 1
ATOM 2763 N N . GLY B 1 172 ? -14.008 22.156 -15.344 1 20.17 172 GLY B N 1
ATOM 2764 C CA . GLY B 1 172 ? -14.711 23.188 -16.078 1 20.17 172 GLY B CA 1
ATOM 2765 C C . GLY B 1 172 ? -14.648 24.547 -15.422 1 20.17 172 GLY B C 1
ATOM 2766 O O . GLY B 1 172 ? -14.414 24.656 -14.211 1 20.17 172 GLY B O 1
#

Secondary structure (DSSP, 8-state):
-------THHHHHHHHHHHHHHHHHHHHHHTTS-HHHHHS--SSTTSSHHHHHHHHHHHHHHHHHHHTT-PPP-S-TT--S-SSHHHHHHHHHHHHHHHHHHHHH--HHHHTSEEEEEETTEEEEEEHHHHHHHHHHHHHHHHHHHHHHHHHTT-------GGGS-------/-------THHHHHHHHHHHHHHHHHHHHHHTTS-HHHHHS--SSTTSSHHHHHHHHHHHHHHHHHHHTT-PPP-S-TT--S-SSHHHHHHHHHHHHHHHHHHHHH--HHHHTSEEEEEETTEEEEEEHHHHHHHHHHHHHHHHHHHHHHHHHTT-------GGGS-------

Foldseek 3Di:
DPPPDPWPLVVLLLLLLLLLQLLVLLLVLVVVDDLCQQQQADPAPLGGLQQLLQLLLQVLQQLLCQLVVHGDDDPDSSDRPDSDSVVSSVSSNVSSVSSSVSSVPDGPVQQQDKRWDDDPRDIDIDRRVVSSVCNSVVSVVSVVRSCVNCVVVPTDSPDSDSVPRDPPPPPD/DPPPDPWPLVVLLLLLLLLLQLLVLLLVLVVVDDLCQQQQADPFPLGGLQQLLQLLLQVLQQLLCQLVVHGDDDPDSSDRPDSDSVVSSVSSNVSSVSSSVSSVPDGPVQQQDKRWDDDPRDIDIDRRVVSSVCNSVVSVVSVVRSCVNCVVVPTDSPDSDSVPPDPPPPDD

pLDDT: mean 92.87, std 14.11, range [19.91, 98.94]